Protein AF-A0A7C3KTT1-F1 (afdb_monomer_lite)

Secondary structure (DSSP, 8-state):
--HHHHHHHHHHHHHHHHHHHHHHHHHHHHHTS------TTHHHHHHHHHHHHTT-TTTTTSHHHHHHHHHHHHHHHHHHHHHHHHHHHHHHT-SSTTGGGEEETTEEHHHHHHHHHHHHHHHHHHHHHHHHHHHHTS--GGGS-GGGTTHHHHHHHHHHHHHHHHHHHHHHHHHHHHHHHHTT-TTTTT-TT----TTGGGTGGGS-S-HHHH--

Sequence (216 aa):
MGLSNIIFLILLVGATLLFVINVRKVRRNILLGRDVDRSDRKGERWKIMTLVALGQKKMFARPLPALLHLFVYVGFVLINIEVLEMFIDGTFGTHRALSFLNFSDNFRLYDWMIGSFEILAFLVTFGCIVFLLRRNVVHVKRLVMKELNGWPKMDANIILISEILIMGSLFFMNAADQSLSTFGYSAAFTLDHAGWFPISKYLVPLLPDDLGTVAF

Foldseek 3Di:
DDPQLVVLVVCVVVVVVVVVVVVVVVVVVVVVDDDDDPVPPVVVVVVVCCCVVVVVVVQVVPVVSVVVVVLVVVLVVLVVVVVVQVVVCSNVVADPPVQVCCVDPVRRPSLVSLQSNLVSLVVLLVVLVVVCCVQPPVPPVVNVDPVCPDDNSVVSNVVSVVSNVVSVVVLLVLLLLVLCVVVVCCVVRVSVPSHHHPDSVVCNVVDDNDPVRSVD

Radius of gyration: 21.82 Å; chains: 1; bounding box: 61×43×57 Å

pLDDT: mean 84.26, std 10.37, range [48.03, 97.75]

Structure (mmCIF, N/CA/C/O backbone):
data_AF-A0A7C3KTT1-F1
#
_entry.id   AF-A0A7C3KTT1-F1
#
loop_
_atom_site.group_PDB
_atom_site.id
_atom_site.type_symbol
_atom_site.label_atom_id
_atom_site.label_alt_id
_atom_site.label_comp_id
_atom_site.label_asym_id
_atom_site.label_entity_id
_atom_site.label_seq_id
_atom_site.pdbx_PDB_ins_code
_atom_site.Cartn_x
_atom_site.Cartn_y
_atom_site.Cartn_z
_atom_site.occupancy
_atom_site.B_iso_or_equiv
_atom_site.auth_seq_id
_atom_site.auth_comp_id
_atom_site.auth_asym_id
_atom_site.auth_atom_id
_atom_site.pdbx_PDB_model_num
ATOM 1 N N . MET A 1 1 ? 0.864 -16.691 -19.879 1.00 66.81 1 MET A N 1
ATOM 2 C CA . MET A 1 1 ? 0.896 -16.816 -18.406 1.00 66.81 1 MET A CA 1
ATOM 3 C C . MET A 1 1 ? 2.139 -17.593 -18.024 1.00 66.81 1 MET A C 1
ATOM 5 O O . MET A 1 1 ? 2.292 -18.713 -18.501 1.00 66.81 1 MET A O 1
ATOM 9 N N . GLY A 1 2 ? 3.039 -16.982 -17.253 1.00 85.88 2 GLY A N 1
ATOM 10 C CA . GLY A 1 2 ? 4.235 -17.652 -16.740 1.00 85.88 2 GLY A CA 1
ATOM 11 C C . GLY A 1 2 ? 3.943 -18.480 -15.486 1.00 85.88 2 GLY A C 1
ATOM 12 O O . GLY A 1 2 ? 2.842 -18.433 -14.936 1.00 85.88 2 GLY A O 1
ATOM 13 N N . LEU A 1 3 ? 4.946 -19.220 -15.009 1.00 89.69 3 LEU A N 1
ATOM 14 C CA . LEU A 1 3 ? 4.866 -19.947 -13.736 1.00 89.69 3 LEU A CA 1
ATOM 15 C C . LEU A 1 3 ? 4.591 -18.996 -12.554 1.00 89.69 3 LEU A C 1
ATOM 17 O O . LEU A 1 3 ? 3.803 -19.329 -11.671 1.00 89.69 3 LEU A O 1
ATOM 21 N N . SER A 1 4 ? 5.176 -17.794 -12.576 1.00 90.25 4 SER A N 1
ATOM 22 C CA . SER A 1 4 ? 4.965 -16.732 -11.581 1.00 90.25 4 SER A CA 1
ATOM 23 C C . SER A 1 4 ? 3.493 -16.325 -11.458 1.00 90.25 4 SER A C 1
ATOM 25 O O . SER A 1 4 ? 2.969 -16.279 -10.348 1.00 90.25 4 SER A O 1
ATOM 27 N N . ASN A 1 5 ? 2.788 -16.130 -12.577 1.00 91.50 5 ASN A N 1
ATOM 28 C CA . ASN A 1 5 ? 1.352 -15.830 -12.594 1.00 91.50 5 ASN A CA 1
ATOM 29 C C . ASN A 1 5 ? 0.506 -16.935 -11.965 1.00 91.50 5 ASN A C 1
ATOM 31 O O . ASN A 1 5 ? -0.464 -16.660 -11.265 1.00 91.50 5 ASN A O 1
ATOM 35 N N . ILE A 1 6 ? 0.849 -18.196 -12.239 1.00 93.06 6 ILE A N 1
ATOM 36 C CA . ILE A 1 6 ? 0.108 -19.341 -11.701 1.00 93.06 6 ILE A CA 1
ATOM 37 C C . ILE A 1 6 ? 0.278 -19.386 -10.182 1.00 93.06 6 ILE A C 1
ATOM 39 O O . ILE A 1 6 ? -0.706 -19.533 -9.458 1.00 93.06 6 ILE A O 1
ATOM 43 N N . ILE A 1 7 ? 1.510 -19.204 -9.697 1.00 94.31 7 ILE A N 1
ATOM 44 C CA . ILE A 1 7 ? 1.801 -19.115 -8.262 1.00 94.31 7 ILE A CA 1
ATOM 45 C C . ILE A 1 7 ? 1.031 -17.942 -7.642 1.00 94.31 7 ILE A C 1
ATOM 47 O O . ILE A 1 7 ? 0.349 -18.127 -6.634 1.00 94.31 7 ILE A O 1
ATOM 51 N N . PHE A 1 8 ? 1.077 -16.765 -8.270 1.00 93.44 8 PHE A N 1
ATOM 52 C CA . PHE A 1 8 ? 0.348 -15.582 -7.820 1.00 93.44 8 PHE A CA 1
ATOM 53 C C . PHE A 1 8 ? -1.158 -15.841 -7.720 1.00 93.44 8 PHE A C 1
ATOM 55 O O . PHE A 1 8 ? -1.758 -15.560 -6.686 1.00 93.44 8 PHE A O 1
ATOM 62 N N . LEU A 1 9 ? -1.768 -16.444 -8.743 1.00 94.81 9 LEU A N 1
ATOM 63 C CA . LEU A 1 9 ? -3.194 -16.774 -8.758 1.00 94.81 9 LEU A CA 1
ATOM 64 C C . LEU A 1 9 ? -3.578 -17.765 -7.657 1.00 94.81 9 LEU A C 1
ATOM 66 O O . LEU A 1 9 ? -4.596 -17.573 -6.993 1.00 94.81 9 LEU A O 1
ATOM 70 N N . ILE A 1 10 ? -2.768 -18.800 -7.426 1.00 96.06 10 ILE A N 1
ATOM 71 C CA . ILE A 1 10 ? -3.002 -19.763 -6.342 1.00 96.06 10 ILE A CA 1
ATOM 72 C C . ILE A 1 10 ? -2.969 -19.052 -4.985 1.00 96.06 10 ILE A C 1
ATOM 74 O O . ILE A 1 10 ? -3.865 -19.260 -4.162 1.00 96.06 10 ILE A O 1
ATOM 78 N N . LEU A 1 11 ? -1.976 -18.185 -4.761 1.00 95.81 11 LEU A N 1
ATOM 79 C CA . LEU A 1 11 ? -1.861 -17.403 -3.530 1.00 95.81 11 LEU A CA 1
ATOM 80 C C . LEU A 1 11 ? -3.025 -16.420 -3.373 1.00 95.81 11 LEU A C 1
ATOM 82 O O . LEU A 1 11 ? -3.623 -16.363 -2.299 1.00 95.81 11 LEU A O 1
ATOM 86 N N . LEU A 1 12 ? -3.397 -15.700 -4.434 1.00 94.75 12 LEU A N 1
ATOM 87 C CA . LEU A 1 12 ? -4.495 -14.734 -4.436 1.00 94.75 12 LEU A CA 1
ATOM 88 C C . LEU A 1 12 ? -5.831 -15.411 -4.118 1.00 94.75 12 LEU A C 1
ATOM 90 O O . LEU A 1 12 ? -6.573 -14.948 -3.247 1.00 94.75 12 LEU A O 1
ATOM 94 N N . VAL A 1 13 ? -6.132 -16.535 -4.773 1.00 96.31 13 VAL A N 1
ATOM 95 C CA . VAL A 1 13 ? -7.354 -17.310 -4.521 1.00 96.31 13 VAL A CA 1
ATOM 96 C C . VAL A 1 13 ? -7.334 -17.886 -3.108 1.00 96.31 13 VAL A C 1
ATOM 98 O O . VAL A 1 13 ? -8.310 -17.728 -2.374 1.00 96.31 13 VAL A O 1
ATOM 101 N N . GLY A 1 14 ? -6.225 -18.498 -2.686 1.00 97.75 14 GLY A N 1
ATOM 102 C CA . GLY A 1 14 ? -6.073 -19.059 -1.343 1.00 97.75 14 GLY A CA 1
ATOM 103 C C . GLY A 1 14 ? -6.270 -18.013 -0.241 1.00 97.75 14 GLY A C 1
ATOM 104 O O . GLY A 1 14 ? -7.074 -18.218 0.673 1.00 97.75 14 GLY A O 1
ATOM 105 N N . ALA A 1 15 ? -5.606 -16.861 -0.357 1.00 95.12 15 ALA A N 1
ATOM 106 C CA . ALA A 1 15 ? -5.733 -15.745 0.576 1.00 95.12 15 ALA A CA 1
ATOM 107 C C . ALA A 1 15 ?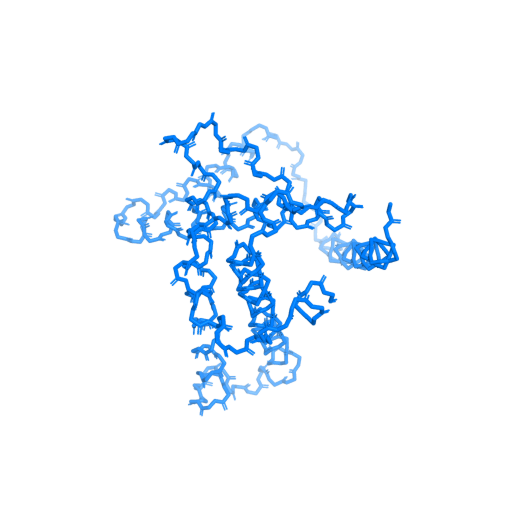 -7.159 -15.177 0.597 1.00 95.12 15 ALA A C 1
ATOM 109 O O . ALA A 1 15 ? -7.728 -14.973 1.673 1.00 95.12 15 ALA A O 1
ATOM 110 N N . THR A 1 16 ? -7.776 -14.999 -0.576 1.00 96.19 16 THR A N 1
ATOM 111 C CA . THR A 1 16 ? -9.157 -14.509 -0.694 1.00 96.19 16 THR A CA 1
ATOM 112 C C . THR A 1 16 ? -10.145 -15.469 -0.035 1.00 96.19 16 THR A C 1
ATOM 114 O O . THR A 1 16 ? -11.012 -15.039 0.726 1.00 96.19 16 THR A O 1
ATOM 117 N N . LEU A 1 17 ? -10.004 -16.779 -0.251 1.00 97.62 17 LEU A N 1
ATOM 118 C CA . LEU A 1 17 ? -10.863 -17.785 0.377 1.00 97.62 17 LEU A CA 1
ATOM 119 C C . LEU A 1 17 ? -10.726 -17.775 1.904 1.00 97.62 17 LEU A C 1
ATOM 121 O O . LEU A 1 17 ? -11.740 -17.758 2.608 1.00 97.62 17 LEU A O 1
ATOM 125 N N . LEU A 1 18 ? -9.497 -17.726 2.427 1.00 97.31 18 LEU A N 1
ATOM 126 C CA . LEU A 1 18 ? -9.248 -17.626 3.868 1.00 97.31 18 LEU A CA 1
ATOM 127 C C . LEU A 1 18 ? -9.850 -16.347 4.462 1.00 97.31 18 LEU A C 1
ATOM 129 O O . LEU A 1 18 ? -10.513 -16.401 5.503 1.00 97.31 18 LEU A O 1
ATOM 133 N N . PHE A 1 19 ? -9.680 -15.212 3.782 1.00 96.25 19 PHE A N 1
ATOM 134 C CA . PHE A 1 19 ? -10.281 -13.941 4.176 1.00 96.25 19 PHE A CA 1
ATOM 135 C C . PHE A 1 19 ? -11.810 -14.039 4.231 1.00 96.25 19 PHE A C 1
ATOM 137 O O . PHE A 1 19 ? -12.413 -13.740 5.263 1.00 96.25 19 PHE A O 1
ATOM 144 N N . VAL A 1 20 ? -12.443 -14.552 3.171 1.00 97.62 20 VAL A N 1
ATOM 145 C CA . VAL A 1 20 ? -13.901 -14.734 3.094 1.00 97.62 20 VAL A CA 1
ATOM 146 C C . VAL A 1 20 ? -14.409 -15.646 4.214 1.00 97.62 20 VAL A C 1
ATOM 148 O O . VAL A 1 20 ? -15.428 -15.341 4.839 1.00 97.62 20 VAL A O 1
ATOM 151 N N . ILE A 1 21 ? -13.710 -16.743 4.515 1.00 97.75 21 ILE A N 1
ATOM 152 C CA . ILE A 1 21 ? -14.067 -17.648 5.618 1.00 97.75 21 ILE A CA 1
ATOM 153 C C . ILE A 1 21 ? -14.025 -16.908 6.962 1.00 97.75 21 ILE A C 1
ATOM 155 O O . ILE A 1 21 ? -14.959 -17.030 7.759 1.00 97.75 21 ILE A O 1
ATOM 159 N N . ASN A 1 22 ? -12.980 -16.121 7.221 1.00 96.56 22 ASN A N 1
ATOM 160 C CA . ASN A 1 22 ? -12.848 -15.372 8.471 1.00 96.56 22 ASN A CA 1
ATOM 161 C C . ASN A 1 22 ? -13.895 -14.256 8.594 1.00 96.56 22 ASN A C 1
ATOM 163 O O . ASN A 1 22 ? -14.540 -14.143 9.638 1.00 96.56 22 ASN A O 1
ATOM 167 N N . VAL A 1 23 ? -14.170 -13.515 7.518 1.00 96.69 23 VAL A N 1
ATOM 168 C CA . VAL A 1 23 ? -15.251 -12.515 7.481 1.00 96.69 23 VAL A CA 1
ATOM 169 C C . VAL A 1 23 ? -16.610 -13.166 7.743 1.00 96.69 23 VAL A C 1
ATOM 171 O O . VAL A 1 23 ? -17.412 -12.640 8.515 1.00 96.69 23 VAL A O 1
ATOM 174 N N . ARG A 1 24 ? -16.875 -14.347 7.170 1.00 96.69 24 ARG A N 1
ATOM 175 C CA . ARG A 1 24 ? -18.113 -15.098 7.434 1.00 96.69 24 ARG A CA 1
ATOM 176 C C . ARG A 1 24 ? -18.233 -15.521 8.897 1.00 96.69 24 ARG A C 1
ATOM 178 O O . ARG A 1 24 ? -19.332 -15.437 9.442 1.00 96.69 24 ARG A O 1
ATOM 185 N N . LYS A 1 25 ? -17.136 -15.923 9.549 1.00 96.19 25 LYS A N 1
ATOM 186 C CA . LYS A 1 25 ? -17.127 -16.220 10.995 1.00 96.19 25 LYS A CA 1
ATOM 187 C C . LYS A 1 25 ? -17.466 -14.978 11.819 1.00 96.19 25 LYS A C 1
ATOM 189 O O . LYS A 1 25 ? -18.334 -15.057 12.683 1.00 96.19 25 LYS A O 1
ATOM 194 N N . VAL A 1 26 ? -16.847 -13.833 11.518 1.00 95.44 26 VAL A N 1
ATOM 195 C CA . VAL A 1 26 ? -17.141 -12.556 12.194 1.00 95.44 26 VAL A CA 1
ATOM 196 C C . VAL A 1 26 ? -18.606 -12.173 12.001 1.00 95.44 26 VAL A C 1
ATOM 198 O O . VAL A 1 26 ? -19.306 -11.917 12.977 1.00 95.44 26 VAL A O 1
ATOM 201 N N . ARG A 1 27 ? -19.108 -12.226 10.761 1.00 94.62 27 ARG A N 1
ATOM 202 C CA . ARG A 1 27 ? -20.515 -11.951 10.449 1.00 94.62 27 ARG A CA 1
ATOM 203 C C . ARG A 1 27 ? -21.453 -12.869 11.226 1.00 94.62 27 ARG A C 1
ATOM 205 O O . ARG A 1 27 ? -22.417 -12.384 11.806 1.00 94.62 27 ARG A O 1
ATOM 212 N N . ARG A 1 28 ? -21.180 -14.176 11.251 1.00 95.31 28 ARG A N 1
ATOM 213 C CA . ARG A 1 28 ? -21.977 -15.142 12.017 1.00 95.31 28 ARG A CA 1
ATOM 214 C C . ARG A 1 28 ? -22.023 -14.754 13.492 1.00 95.31 28 ARG A C 1
ATOM 216 O O . ARG A 1 28 ? -23.105 -14.712 14.054 1.00 95.31 28 ARG A O 1
ATOM 223 N N . ASN A 1 29 ? -20.880 -14.430 14.092 1.00 95.12 29 ASN A N 1
ATOM 224 C CA . ASN A 1 29 ? -20.809 -14.066 15.506 1.00 95.12 29 ASN A CA 1
ATOM 225 C C . ASN A 1 29 ? -21.565 -12.762 15.812 1.00 95.12 29 ASN A C 1
ATOM 227 O O . ASN A 1 29 ? -22.246 -12.687 16.827 1.00 95.12 29 ASN A O 1
ATOM 231 N N . ILE A 1 30 ? -21.500 -11.763 14.925 1.00 91.62 30 ILE A N 1
ATOM 232 C CA . ILE A 1 30 ? -22.284 -10.522 15.056 1.00 91.62 30 ILE A CA 1
ATOM 233 C C . ILE A 1 30 ? -23.791 -10.821 15.011 1.00 91.62 30 ILE A C 1
ATOM 235 O O . ILE A 1 30 ? -24.555 -10.243 15.779 1.00 91.62 30 ILE A O 1
ATOM 239 N N . LEU A 1 31 ? -24.214 -11.738 14.136 1.00 90.19 31 LEU A N 1
ATOM 240 C CA . LEU A 1 31 ? -25.618 -12.128 13.972 1.00 90.19 31 LEU A CA 1
ATOM 241 C C . LEU A 1 31 ? -26.156 -13.037 15.087 1.00 90.19 31 LEU A C 1
ATOM 243 O O . LEU A 1 31 ? -27.360 -13.231 15.151 1.00 90.19 31 LEU A O 1
ATOM 247 N N . LEU A 1 32 ? -25.305 -13.568 15.973 1.00 93.38 32 LEU A N 1
ATOM 248 C CA . LEU A 1 32 ? -25.757 -14.216 17.214 1.00 93.38 32 LEU A CA 1
ATOM 249 C C . LEU A 1 32 ? -26.214 -13.197 18.273 1.00 93.38 32 LEU A C 1
ATOM 251 O O . LEU A 1 32 ? -26.757 -13.584 19.306 1.00 93.38 32 LEU A O 1
ATOM 255 N N . GLY A 1 33 ? -25.947 -11.905 18.053 1.00 89.62 33 GLY A N 1
ATOM 256 C CA . GLY A 1 33 ? -26.444 -10.828 18.898 1.00 89.62 33 GLY A CA 1
ATOM 257 C C . GLY A 1 33 ? -27.960 -10.642 18.787 1.00 89.62 33 GLY A C 1
ATOM 258 O O . GLY A 1 33 ? -28.660 -11.366 18.090 1.00 89.62 33 GLY A O 1
ATOM 259 N N . ARG A 1 34 ? -28.484 -9.628 19.480 1.00 87.75 34 ARG A N 1
ATOM 260 C CA . ARG A 1 34 ? -29.916 -9.313 19.460 1.00 87.75 34 ARG A CA 1
ATOM 261 C C . ARG A 1 34 ? -30.384 -8.968 18.045 1.00 87.75 34 ARG A C 1
ATOM 263 O O . ARG A 1 34 ? -29.834 -8.052 17.426 1.00 87.75 34 ARG A O 1
ATOM 270 N N . ASP A 1 35 ? -31.450 -9.627 17.602 1.00 85.81 35 ASP A N 1
ATOM 271 C CA . ASP A 1 35 ? -32.125 -9.275 16.358 1.00 85.81 35 ASP A CA 1
ATOM 272 C C . ASP A 1 35 ? -32.662 -7.845 16.438 1.00 85.81 35 ASP A C 1
ATOM 274 O O . ASP A 1 35 ? -33.415 -7.466 17.339 1.00 85.81 35 ASP A O 1
ATOM 278 N N . VAL A 1 36 ? -32.223 -7.024 15.489 1.00 84.44 36 VAL A N 1
ATOM 279 C CA . VAL A 1 36 ? -32.689 -5.652 15.307 1.00 84.44 36 VAL A CA 1
ATOM 280 C C . VAL A 1 36 ? -32.988 -5.492 13.830 1.00 84.44 36 VAL A C 1
ATOM 282 O O . VAL A 1 36 ? -32.071 -5.552 13.004 1.00 84.44 36 VAL A O 1
ATOM 285 N N . ASP A 1 37 ? -34.259 -5.266 13.510 1.00 81.81 37 ASP A N 1
ATOM 286 C CA . ASP A 1 37 ? -34.672 -4.966 12.148 1.00 81.81 37 ASP A CA 1
ATOM 287 C C . ASP A 1 37 ? -34.096 -3.608 11.717 1.00 81.81 37 ASP A C 1
ATOM 289 O O . ASP A 1 37 ? -34.257 -2.581 12.381 1.00 81.81 37 ASP A O 1
ATOM 293 N N . ARG A 1 38 ? -33.350 -3.629 10.614 1.00 78.81 38 ARG A N 1
ATOM 294 C CA . ARG A 1 38 ? -32.738 -2.454 9.973 1.00 78.81 38 ARG A CA 1
ATOM 295 C C . ARG A 1 38 ? -33.103 -2.378 8.490 1.00 78.81 38 ARG A C 1
ATOM 297 O O . ARG A 1 38 ? -32.405 -1.719 7.720 1.00 78.81 38 ARG A O 1
ATOM 304 N N . SER A 1 39 ? -34.145 -3.097 8.077 1.00 82.12 39 SER A N 1
ATOM 305 C CA . SER A 1 39 ? -34.603 -3.149 6.689 1.00 82.12 39 SER A CA 1
ATOM 306 C C . SER A 1 39 ? -35.437 -1.924 6.283 1.00 82.12 39 SER A C 1
ATOM 308 O O . SER A 1 39 ? -35.614 -1.682 5.085 1.00 82.12 39 SER A O 1
ATOM 310 N N . ASP A 1 40 ? -35.877 -1.119 7.257 1.00 85.62 40 ASP A N 1
ATOM 311 C CA . ASP A 1 40 ? -36.645 0.110 7.064 1.00 85.62 40 ASP A CA 1
ATOM 312 C C . ASP A 1 40 ? -35.801 1.264 6.488 1.00 85.62 40 ASP A C 1
ATOM 314 O O . ASP A 1 40 ? -34.597 1.374 6.728 1.00 85.62 40 ASP A O 1
ATOM 318 N N . ARG A 1 41 ? -36.450 2.161 5.729 1.00 86.31 41 ARG A N 1
ATOM 319 C CA . ARG A 1 41 ? -35.898 3.458 5.271 1.00 86.31 41 ARG A CA 1
ATOM 320 C C . ARG A 1 41 ? -34.479 3.380 4.690 1.00 86.31 41 ARG A C 1
ATOM 322 O O . ARG A 1 41 ? -33.619 4.215 4.977 1.00 86.31 41 ARG A O 1
ATOM 329 N N . LYS A 1 42 ? -34.239 2.390 3.823 1.00 87.81 42 LYS A N 1
ATOM 330 C CA . LYS A 1 42 ? -32.926 2.127 3.203 1.00 87.81 42 LYS A CA 1
ATOM 331 C C . LYS A 1 42 ? -32.291 3.389 2.613 1.00 87.81 42 LYS A C 1
ATOM 333 O O . LYS A 1 42 ? -31.132 3.661 2.902 1.00 87.81 42 LYS A O 1
ATOM 338 N N . GLY A 1 43 ? -33.048 4.183 1.850 1.00 91.69 43 GLY A N 1
ATOM 339 C CA . GLY A 1 43 ? -32.536 5.409 1.225 1.00 91.69 43 GLY A CA 1
ATOM 340 C C . GLY A 1 43 ? -32.029 6.444 2.235 1.00 91.69 43 GLY A C 1
ATOM 341 O O . GLY A 1 43 ? -30.937 6.984 2.071 1.00 91.69 43 GLY A O 1
ATOM 342 N N . GLU A 1 44 ? -32.773 6.671 3.320 1.00 88.88 44 GLU A N 1
ATOM 343 C CA . GLU A 1 44 ? -32.372 7.601 4.381 1.00 88.88 44 GLU A CA 1
ATOM 344 C C . GLU A 1 44 ? -31.136 7.088 5.133 1.00 88.88 44 GLU A C 1
ATOM 346 O O . GLU A 1 44 ? -30.198 7.845 5.3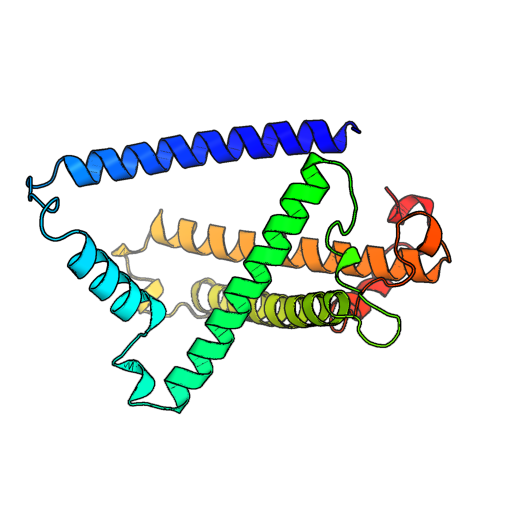75 1.00 88.88 44 GLU A O 1
ATOM 351 N N . ARG A 1 45 ? -31.079 5.782 5.423 1.00 87.31 45 ARG A N 1
ATOM 352 C CA . ARG A 1 45 ? -29.926 5.149 6.081 1.00 87.31 45 ARG A CA 1
ATOM 353 C C . ARG A 1 45 ? -28.662 5.206 5.227 1.00 87.31 45 ARG A C 1
ATOM 355 O O . ARG A 1 45 ? -27.610 5.537 5.762 1.00 87.31 45 ARG A O 1
ATOM 362 N N . TRP A 1 46 ? -28.755 4.927 3.924 1.00 90.44 46 TRP A N 1
ATOM 363 C CA . TRP A 1 46 ? -27.629 5.073 2.994 1.00 90.44 46 TRP A CA 1
ATOM 364 C C . TRP A 1 46 ? -27.167 6.525 2.923 1.00 90.44 46 TRP A C 1
ATOM 366 O O . TRP A 1 46 ? -25.982 6.784 3.091 1.00 90.44 46 TRP A O 1
ATOM 376 N N . LYS A 1 47 ? -28.094 7.483 2.796 1.00 89.31 47 LYS A N 1
ATOM 377 C CA . LYS A 1 47 ? -27.771 8.916 2.802 1.00 89.31 47 LYS A CA 1
ATOM 378 C C . LYS A 1 47 ? -27.048 9.337 4.084 1.00 89.31 47 LYS A C 1
ATOM 380 O O . LYS A 1 47 ? -26.028 10.016 4.010 1.00 89.31 47 LYS A O 1
ATOM 385 N N . ILE A 1 48 ? -27.553 8.929 5.251 1.00 88.00 48 ILE A N 1
ATOM 386 C CA . ILE A 1 48 ? -26.923 9.220 6.546 1.00 88.00 48 ILE A CA 1
ATOM 387 C C . ILE A 1 48 ? -25.552 8.547 6.635 1.00 88.00 48 ILE A C 1
ATOM 389 O O . ILE A 1 48 ? -24.589 9.206 7.014 1.00 88.00 48 ILE A O 1
ATOM 393 N N . MET A 1 49 ? -25.443 7.267 6.269 1.00 86.81 49 MET A N 1
ATOM 394 C CA . MET A 1 49 ? -24.183 6.527 6.304 1.00 86.81 49 MET A CA 1
ATOM 395 C C . MET A 1 49 ? -23.137 7.198 5.421 1.00 86.81 49 MET A C 1
ATOM 397 O O . MET A 1 49 ? -22.070 7.520 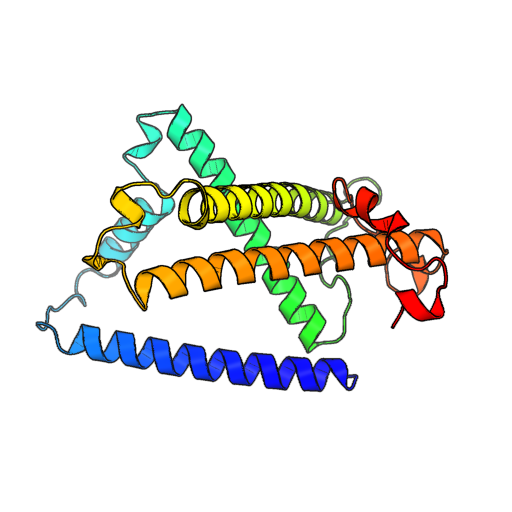5.924 1.00 86.81 49 MET A O 1
ATOM 401 N N . THR A 1 50 ? -23.450 7.507 4.161 1.00 85.19 50 THR A N 1
ATOM 402 C CA . THR A 1 50 ? -22.525 8.185 3.246 1.00 85.19 50 THR A CA 1
ATOM 403 C C . THR A 1 50 ? -22.131 9.570 3.767 1.00 85.19 50 THR A C 1
ATOM 405 O O . THR A 1 50 ? -20.954 9.920 3.746 1.00 85.19 50 THR A O 1
ATOM 408 N N . LEU A 1 51 ? -23.078 10.344 4.309 1.00 84.19 51 LEU A N 1
ATOM 409 C CA . LEU A 1 51 ? -22.800 11.667 4.877 1.00 84.19 51 LEU A CA 1
ATOM 410 C C . LEU A 1 51 ? -21.909 11.601 6.129 1.00 84.19 51 LEU A C 1
ATOM 412 O O . LEU A 1 51 ? -21.059 12.466 6.328 1.00 84.19 51 LEU A O 1
ATOM 416 N N . VAL A 1 52 ? -22.089 10.591 6.979 1.00 81.69 52 VAL A N 1
ATOM 417 C CA . VAL A 1 52 ? -21.283 10.409 8.194 1.00 81.69 52 VAL A CA 1
ATOM 418 C C . VAL A 1 52 ? -19.916 9.803 7.865 1.00 81.69 52 VAL A C 1
ATOM 420 O O . VAL A 1 52 ? -18.913 10.274 8.396 1.00 81.69 52 VAL A O 1
ATOM 423 N N . ALA A 1 53 ? -19.874 8.798 6.988 1.00 80.06 53 ALA A N 1
ATOM 424 C CA . ALA A 1 53 ? -18.668 8.063 6.617 1.00 80.06 53 ALA A CA 1
ATOM 425 C C . ALA A 1 53 ? -17.722 8.894 5.741 1.00 80.06 53 ALA A C 1
ATOM 427 O O . ALA A 1 53 ? -16.533 8.943 6.034 1.00 80.06 53 ALA A O 1
ATOM 428 N N . LEU A 1 54 ? -18.239 9.567 4.706 1.00 75.38 54 LEU A N 1
ATOM 429 C CA . LEU A 1 54 ? -17.425 10.374 3.786 1.00 75.38 54 LEU A CA 1
ATOM 430 C C . LEU A 1 54 ? -17.392 11.851 4.181 1.00 75.38 54 LEU A C 1
ATOM 432 O O . LEU A 1 54 ? -16.369 12.513 4.067 1.00 75.38 54 LEU A O 1
ATOM 436 N N . GLY A 1 55 ? -18.523 12.386 4.640 1.00 69.75 55 GLY A N 1
ATOM 437 C CA . GLY A 1 55 ? -18.683 13.822 4.855 1.00 69.75 55 GLY A CA 1
ATOM 438 C C . GLY A 1 55 ? -18.186 14.335 6.204 1.00 69.75 55 GLY A C 1
ATOM 439 O O . GLY A 1 55 ? -18.257 15.541 6.409 1.00 69.75 55 GLY A O 1
ATOM 440 N N . GLN A 1 56 ? -17.755 13.458 7.128 1.00 70.69 56 GLN A N 1
ATOM 441 C CA . GLN A 1 56 ? -17.216 13.765 8.468 1.00 70.69 56 GLN A CA 1
ATOM 442 C C . GLN A 1 56 ? -17.629 15.146 9.018 1.00 70.69 56 GLN A C 1
ATOM 444 O O . GLN A 1 56 ? -16.794 15.991 9.343 1.00 70.69 56 GLN A O 1
ATOM 449 N N . LYS A 1 57 ? -18.941 15.403 9.127 1.00 64.94 57 LYS A N 1
ATOM 450 C CA . LYS A 1 57 ? -19.506 16.759 9.314 1.00 64.94 57 LYS A CA 1
ATOM 451 C C . LYS A 1 57 ? -18.907 17.528 10.504 1.00 64.94 57 LYS A C 1
ATOM 453 O O . LYS A 1 57 ? -18.856 18.753 10.508 1.00 64.94 57 LYS A O 1
ATOM 458 N N . LYS A 1 58 ? -18.437 16.800 11.521 1.00 65.75 58 LYS A N 1
ATOM 459 C CA . LYS A 1 58 ? -17.822 17.338 12.742 1.00 65.75 58 LYS A CA 1
ATOM 460 C C . LYS A 1 58 ? -16.351 17.751 12.565 1.00 65.75 58 LYS A C 1
ATOM 462 O O . LYS A 1 58 ? -15.866 18.563 13.347 1.00 65.75 58 LYS A O 1
ATOM 467 N N . MET A 1 59 ? -15.647 17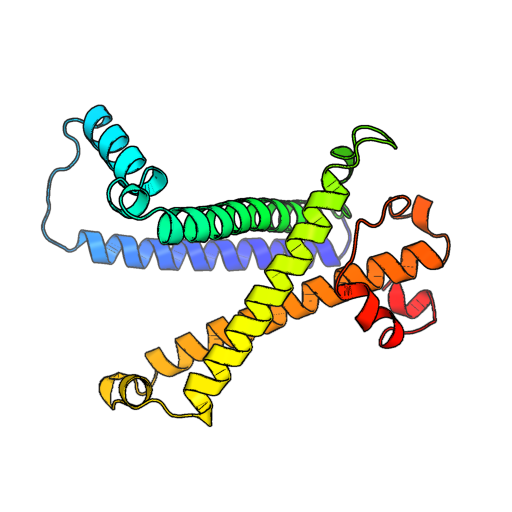.223 11.564 1.00 64.75 59 MET A N 1
ATOM 468 C CA . MET A 1 59 ? -14.243 17.550 11.293 1.00 64.75 59 MET A CA 1
ATOM 469 C C . MET A 1 59 ? -14.065 18.843 10.509 1.00 64.75 59 MET A C 1
ATOM 471 O O . MET A 1 59 ? -13.135 19.581 10.810 1.00 64.75 59 MET A O 1
ATOM 475 N N . PHE A 1 60 ? -14.992 19.189 9.613 1.00 68.31 60 PHE A N 1
ATOM 476 C CA . PHE A 1 60 ? -14.960 20.471 8.894 1.00 68.31 60 PHE A CA 1
ATOM 477 C C . PHE A 1 60 ? -15.084 21.700 9.809 1.00 68.31 60 PHE A C 1
ATOM 479 O O . PHE A 1 60 ? -14.690 22.794 9.423 1.00 68.31 60 PHE A O 1
ATOM 486 N N . ALA A 1 61 ? -15.546 21.524 11.052 1.00 78.00 61 ALA A N 1
ATOM 487 C CA . ALA A 1 61 ? -15.528 22.574 12.071 1.00 78.00 61 ALA A CA 1
ATOM 488 C C . ALA A 1 61 ? -14.106 22.948 12.542 1.00 78.00 61 ALA A C 1
ATOM 490 O O . ALA A 1 61 ? -13.933 23.940 13.246 1.00 78.00 61 ALA A O 1
ATOM 491 N N . ARG A 1 62 ? -13.085 22.148 12.201 1.00 80.69 62 ARG A N 1
ATOM 492 C CA . ARG A 1 62 ? -11.676 22.403 12.517 1.00 80.69 62 ARG A CA 1
ATOM 493 C C . ARG A 1 62 ? -10.847 22.264 11.232 1.00 80.69 62 ARG A C 1
ATOM 495 O O . ARG A 1 62 ? -10.538 21.137 10.842 1.00 80.69 62 ARG A O 1
ATOM 502 N N . PRO A 1 63 ? -10.461 23.377 10.581 1.00 79.25 63 PRO A N 1
ATOM 503 C CA . PRO A 1 63 ? -9.892 23.345 9.231 1.00 79.25 63 PRO A CA 1
ATOM 504 C C . PRO A 1 63 ? -8.580 22.556 9.142 1.00 79.25 63 PRO A C 1
ATOM 506 O O . PRO A 1 63 ? -8.368 21.840 8.169 1.00 79.25 63 PRO A O 1
ATOM 509 N N . LEU A 1 64 ? -7.729 22.607 10.174 1.00 82.31 64 LEU A N 1
ATOM 510 C CA . LEU A 1 64 ? -6.452 21.888 10.174 1.00 82.31 64 LEU A CA 1
ATOM 511 C C . LEU A 1 64 ? -6.628 20.348 10.222 1.00 82.31 64 LEU A C 1
ATOM 513 O O . LEU A 1 64 ? -6.118 19.678 9.326 1.00 82.31 64 LEU A O 1
ATOM 517 N N . PRO A 1 65 ? -7.379 19.755 11.178 1.00 79.12 65 PRO A N 1
ATOM 518 C CA . PRO A 1 65 ? -7.725 18.330 11.130 1.00 79.12 65 PRO A CA 1
ATOM 519 C C . PRO A 1 65 ? -8.434 17.893 9.844 1.00 79.12 65 PRO A C 1
ATOM 521 O O . PRO A 1 65 ? -8.167 16.797 9.357 1.00 79.12 65 PRO A O 1
ATOM 524 N N . ALA A 1 66 ? -9.323 18.730 9.297 1.00 79.44 66 ALA A N 1
ATOM 525 C CA . ALA A 1 66 ? -10.012 18.433 8.043 1.00 79.44 66 ALA A CA 1
ATOM 526 C C . ALA A 1 66 ? -9.029 18.325 6.867 1.00 79.44 66 ALA A C 1
ATOM 528 O O . ALA A 1 66 ? -9.096 17.364 6.105 1.00 79.44 66 ALA A O 1
ATOM 529 N N . LEU A 1 67 ? -8.078 19.259 6.765 1.00 79.88 67 LEU A N 1
ATOM 530 C CA . LEU A 1 67 ? -7.047 19.245 5.729 1.00 79.88 67 LEU A CA 1
ATOM 531 C C . LEU A 1 67 ? -6.122 18.026 5.857 1.00 79.88 67 LEU A C 1
ATOM 533 O O . LEU A 1 67 ? -5.864 17.343 4.869 1.00 79.88 67 LEU A O 1
ATOM 537 N N . LEU A 1 68 ? -5.667 17.709 7.074 1.00 76.12 68 LEU A N 1
ATOM 538 C CA . LEU A 1 68 ? -4.831 16.527 7.312 1.00 76.12 68 LEU A CA 1
ATOM 539 C C . LEU A 1 68 ? -5.549 15.231 6.917 1.00 76.12 68 LEU A C 1
ATOM 541 O O . LEU A 1 68 ? -4.951 14.356 6.298 1.00 76.12 68 LEU A O 1
ATOM 545 N N . HIS A 1 69 ? -6.837 15.104 7.237 1.00 78.06 69 HIS A N 1
ATOM 546 C CA . HIS A 1 69 ? -7.603 13.916 6.871 1.00 78.06 69 HIS A CA 1
ATOM 547 C C . HIS A 1 69 ? -7.903 13.835 5.381 1.00 78.06 69 HIS A C 1
ATOM 549 O O . HIS A 1 69 ? -7.910 12.734 4.844 1.00 78.06 69 HIS A O 1
ATOM 555 N N . LEU A 1 70 ? -8.093 14.971 4.704 1.00 80.94 70 LEU A N 1
ATOM 556 C CA . LEU A 1 70 ? -8.210 15.001 3.250 1.00 80.94 70 LEU A CA 1
ATOM 557 C C . LEU A 1 70 ? -6.962 14.404 2.590 1.00 80.94 70 LEU A C 1
ATOM 559 O O . LEU A 1 70 ? -7.100 13.541 1.730 1.00 80.94 70 LEU A O 1
ATOM 563 N N . PHE A 1 71 ? -5.758 14.793 3.025 1.00 77.06 71 PHE A N 1
ATOM 564 C CA . PHE A 1 71 ? -4.517 14.212 2.499 1.00 77.06 71 PHE A CA 1
ATOM 565 C C . PHE A 1 71 ? -4.419 12.707 2.755 1.00 77.06 71 PHE A C 1
ATOM 567 O O . PHE A 1 71 ? -4.080 11.955 1.846 1.00 77.06 71 PHE A O 1
ATOM 574 N N . VAL A 1 72 ? -4.768 12.255 3.964 1.00 77.38 72 VAL A N 1
ATOM 575 C CA . VAL A 1 72 ? -4.798 10.821 4.295 1.00 77.38 72 VAL A CA 1
ATOM 576 C C . VAL A 1 72 ? -5.813 10.077 3.424 1.00 77.38 72 VAL A C 1
ATOM 578 O O . VAL A 1 72 ? -5.501 9.016 2.895 1.00 77.38 72 VAL A O 1
ATOM 581 N N . TYR A 1 73 ? -7.009 10.634 3.234 1.00 81.12 73 TYR A N 1
ATOM 582 C CA . TYR A 1 73 ? -8.061 10.036 2.415 1.00 81.12 73 TYR A CA 1
ATOM 583 C C . TYR A 1 73 ? -7.646 9.926 0.947 1.00 81.12 73 TYR A C 1
ATOM 585 O O . TYR A 1 73 ? -7.764 8.853 0.360 1.00 81.12 73 TYR A O 1
ATOM 593 N N . VAL A 1 74 ? -7.113 11.010 0.372 1.00 82.75 74 VAL A N 1
ATOM 594 C CA . VAL A 1 74 ? -6.561 11.004 -0.988 1.00 82.75 74 VAL A CA 1
ATOM 595 C C . VAL A 1 74 ? -5.469 9.947 -1.093 1.00 82.75 74 VAL A C 1
ATOM 597 O O . VAL A 1 74 ? -5.529 9.127 -2.001 1.00 82.75 74 VAL A O 1
ATOM 600 N N . GLY A 1 75 ? -4.546 9.893 -0.129 1.00 81.56 75 GLY A N 1
ATOM 601 C CA . GLY A 1 75 ? -3.494 8.882 -0.094 1.00 81.56 75 GLY A CA 1
ATOM 602 C C . GLY A 1 75 ? -4.027 7.447 -0.066 1.00 81.56 75 GLY A C 1
ATOM 603 O O . GLY A 1 75 ? -3.537 6.607 -0.810 1.00 81.56 75 GLY A O 1
ATOM 604 N N . PHE A 1 76 ? -5.079 7.164 0.707 1.00 81.56 76 PHE A N 1
ATOM 605 C CA . PHE A 1 76 ? -5.717 5.845 0.709 1.00 81.56 76 PHE A CA 1
ATOM 606 C C . PHE A 1 76 ? -6.375 5.495 -0.627 1.00 81.56 76 PHE A C 1
ATOM 608 O O . PHE A 1 76 ? -6.239 4.360 -1.081 1.00 81.56 76 PHE A O 1
ATOM 615 N N . VAL A 1 77 ? -7.091 6.431 -1.258 1.00 85.62 77 VAL A N 1
ATOM 616 C CA . VAL A 1 77 ? -7.711 6.200 -2.577 1.00 85.62 77 VAL A CA 1
ATOM 617 C C . VAL A 1 77 ? -6.637 5.879 -3.612 1.00 85.62 77 VAL A C 1
ATOM 619 O O . VAL A 1 77 ? -6.747 4.895 -4.335 1.00 85.62 77 VAL A O 1
ATOM 622 N N . LEU A 1 78 ? -5.584 6.687 -3.616 1.00 84.88 78 LEU A N 1
ATOM 623 C CA . LEU A 1 78 ? -4.399 6.541 -4.443 1.00 84.88 78 LEU A CA 1
ATOM 624 C C . LEU A 1 78 ? -3.740 5.158 -4.271 1.00 84.88 78 LEU A C 1
ATOM 626 O O . LEU A 1 78 ? -3.626 4.417 -5.242 1.00 84.88 78 LEU A O 1
ATOM 630 N N . ILE A 1 79 ? -3.439 4.745 -3.037 1.00 82.75 79 ILE A N 1
ATOM 631 C CA . ILE A 1 79 ? -2.852 3.425 -2.740 1.00 82.75 79 ILE A CA 1
ATOM 632 C C . ILE A 1 79 ? -3.759 2.268 -3.189 1.00 82.75 79 ILE A C 1
ATOM 634 O O . ILE A 1 79 ? -3.266 1.244 -3.649 1.00 82.75 79 ILE A O 1
ATOM 638 N N . ASN A 1 80 ? -5.087 2.391 -3.079 1.00 88.25 80 ASN A N 1
ATOM 639 C CA . ASN A 1 80 ? -5.988 1.326 -3.542 1.00 88.25 80 ASN A CA 1
ATOM 640 C C . ASN A 1 80 ? -5.939 1.140 -5.064 1.00 88.25 80 ASN A C 1
ATOM 642 O O . ASN A 1 80 ? -6.122 0.019 -5.534 1.00 88.25 80 ASN A O 1
ATOM 646 N N . ILE A 1 81 ? -5.698 2.214 -5.823 1.00 89.69 81 ILE A N 1
ATOM 647 C CA . ILE A 1 81 ? -5.509 2.126 -7.275 1.00 89.69 81 ILE A CA 1
ATOM 648 C C . ILE A 1 81 ? -4.211 1.373 -7.589 1.00 89.69 81 ILE A C 1
ATOM 650 O O . ILE A 1 81 ? -4.244 0.470 -8.418 1.00 89.69 81 ILE A O 1
ATOM 654 N N . GLU A 1 82 ? -3.118 1.663 -6.876 1.00 87.00 82 GLU A N 1
ATOM 655 C CA . GLU A 1 82 ? -1.851 0.922 -7.012 1.00 87.00 82 GLU A CA 1
ATOM 656 C C . GLU A 1 82 ? -2.030 -0.571 -6.706 1.00 87.00 82 GLU A C 1
ATOM 658 O O . GLU A 1 82 ? -1.632 -1.435 -7.477 1.00 87.00 82 GLU A O 1
ATOM 663 N N . VAL A 1 83 ? -2.685 -0.907 -5.591 1.00 89.50 83 VAL A N 1
ATOM 664 C CA . VAL A 1 83 ? -2.928 -2.312 -5.221 1.00 89.50 83 VAL A CA 1
ATOM 665 C C . VAL A 1 83 ? -3.797 -3.018 -6.267 1.00 89.50 83 VAL A C 1
ATOM 667 O O . VAL A 1 83 ? -3.592 -4.199 -6.550 1.00 89.50 83 VAL A O 1
ATOM 670 N N . LEU A 1 84 ? -4.761 -2.309 -6.862 1.00 91.69 84 LEU A N 1
ATOM 671 C CA . LEU A 1 84 ? -5.556 -2.847 -7.962 1.00 91.69 84 LEU A CA 1
ATOM 672 C C . LEU A 1 84 ? -4.689 -3.121 -9.197 1.00 91.69 84 LEU A C 1
ATOM 674 O O . LEU A 1 84 ? -4.846 -4.180 -9.802 1.00 91.69 84 LEU A O 1
ATOM 678 N N . GLU A 1 85 ? -3.772 -2.214 -9.544 1.00 89.94 85 GLU A N 1
ATOM 679 C CA . GLU A 1 85 ? -2.785 -2.434 -10.606 1.00 89.94 85 GLU A CA 1
ATOM 680 C C . GLU A 1 85 ? -1.946 -3.684 -10.327 1.00 89.94 85 GLU A C 1
ATOM 682 O O . GLU A 1 85 ? -1.894 -4.570 -11.175 1.00 89.94 85 GLU A O 1
ATOM 687 N N . MET A 1 86 ? -1.415 -3.841 -9.109 1.00 89.00 86 MET A N 1
ATOM 688 C CA . MET A 1 86 ? -0.647 -5.032 -8.718 1.00 89.00 86 MET A CA 1
ATOM 689 C C . MET A 1 86 ? -1.444 -6.336 -8.885 1.00 89.00 86 MET A C 1
ATOM 691 O O . MET A 1 86 ? -0.893 -7.361 -9.292 1.00 89.00 86 MET A O 1
ATOM 695 N N . PHE A 1 87 ? -2.751 -6.330 -8.590 1.00 92.12 87 PHE A N 1
ATOM 696 C CA . PHE A 1 87 ? -3.602 -7.501 -8.825 1.00 92.12 87 PHE A CA 1
ATOM 697 C C . PHE A 1 87 ? -3.813 -7.797 -10.310 1.00 92.12 87 PHE A C 1
ATOM 699 O O . PHE A 1 87 ? -3.842 -8.973 -10.687 1.00 92.12 87 PHE A O 1
ATOM 706 N N . ILE A 1 88 ? -3.966 -6.766 -11.144 1.00 91.75 88 ILE A N 1
ATOM 707 C CA . ILE A 1 88 ? -4.086 -6.907 -12.600 1.00 91.75 88 ILE A CA 1
ATOM 708 C C . ILE A 1 88 ? -2.773 -7.463 -13.158 1.00 91.75 88 ILE A C 1
ATOM 710 O O . ILE A 1 88 ? -2.791 -8.510 -13.808 1.00 91.75 88 ILE A O 1
ATOM 714 N N . ASP A 1 89 ? -1.646 -6.844 -12.820 1.00 89.25 89 ASP A N 1
ATOM 715 C CA . ASP A 1 89 ? -0.311 -7.232 -13.275 1.00 89.25 89 ASP A CA 1
ATOM 716 C C . ASP A 1 89 ? 0.040 -8.665 -12.881 1.00 89.25 89 ASP A C 1
ATOM 718 O O . ASP A 1 89 ? 0.365 -9.486 -13.742 1.00 89.25 89 ASP A O 1
ATOM 722 N N . GLY A 1 90 ? -0.153 -9.035 -11.613 1.00 89.81 90 GLY A N 1
ATOM 723 C CA . GLY A 1 90 ? 0.094 -10.406 -11.162 1.00 89.81 90 GLY A CA 1
ATOM 724 C C . GLY A 1 90 ? -0.823 -11.447 -11.823 1.00 89.81 90 GLY A C 1
ATOM 725 O O . GLY A 1 90 ? -0.408 -12.581 -12.075 1.00 89.81 90 GLY A O 1
ATOM 726 N N . THR A 1 91 ? -2.063 -11.073 -12.154 1.00 91.50 91 THR A N 1
ATOM 727 C CA . THR A 1 91 ? -3.032 -11.978 -12.795 1.00 91.50 91 THR A CA 1
ATOM 728 C C . THR A 1 91 ? -2.725 -12.176 -14.276 1.00 91.50 91 THR A C 1
ATOM 730 O O . THR A 1 91 ? -2.633 -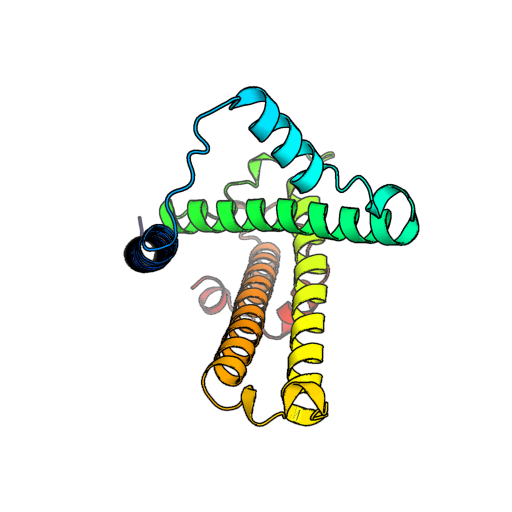13.312 -14.751 1.00 91.50 91 THR A O 1
ATOM 733 N N . PHE A 1 92 ? -2.551 -11.083 -15.018 1.00 90.50 92 PHE A N 1
ATOM 734 C CA . PHE A 1 92 ? -2.413 -11.110 -16.474 1.00 90.50 92 PHE A CA 1
ATOM 735 C C . PHE A 1 92 ? -0.960 -11.227 -16.943 1.00 90.50 92 PHE A C 1
ATOM 737 O O . PHE A 1 92 ? -0.724 -11.609 -18.089 1.00 90.50 92 PHE A O 1
ATOM 744 N N . GLY A 1 93 ? 0.013 -10.996 -16.058 1.00 85.88 93 GLY A N 1
ATOM 745 C CA . GLY A 1 93 ? 1.439 -10.987 -16.399 1.00 85.88 93 GLY A CA 1
ATOM 746 C C . GLY A 1 93 ? 1.819 -9.743 -17.176 1.00 85.88 93 GLY A C 1
ATOM 747 O O . GLY A 1 93 ? 2.763 -9.776 -17.958 1.00 85.88 93 GLY A O 1
ATOM 748 N N . THR A 1 94 ? 1.024 -8.691 -17.008 1.00 86.31 94 THR A N 1
ATOM 749 C CA . THR A 1 94 ? 1.355 -7.350 -17.453 1.00 86.31 94 THR A CA 1
ATOM 750 C C . THR A 1 94 ? 2.301 -6.715 -16.445 1.00 86.31 94 THR A C 1
ATOM 752 O O . THR A 1 94 ? 2.468 -7.204 -15.327 1.00 86.31 94 THR A O 1
ATOM 755 N N . HIS A 1 95 ? 2.941 -5.638 -16.867 1.00 83.62 95 HIS A N 1
ATOM 756 C CA . HIS A 1 95 ? 3.780 -4.818 -16.019 1.00 83.62 95 HIS A CA 1
ATOM 757 C C . HIS A 1 95 ? 3.313 -3.379 -16.201 1.00 83.62 95 HIS A C 1
ATOM 759 O O . HIS A 1 95 ? 3.305 -2.899 -17.335 1.00 83.62 95 HIS A O 1
ATOM 765 N N . ARG A 1 96 ? 2.894 -2.714 -15.120 1.00 85.56 96 ARG A N 1
ATOM 766 C CA . ARG A 1 96 ? 2.401 -1.330 -15.144 1.00 85.56 96 ARG A CA 1
ATOM 767 C C . ARG A 1 96 ? 1.169 -1.181 -16.041 1.00 85.56 96 ARG A C 1
ATOM 769 O O . ARG A 1 96 ? 1.142 -0.355 -16.959 1.00 85.56 96 ARG A O 1
ATOM 776 N N . ALA A 1 97 ? 0.144 -2.012 -15.819 1.00 85.38 97 ALA A N 1
ATOM 777 C CA . ALA A 1 97 ? -1.073 -2.024 -16.635 1.00 85.38 97 ALA A CA 1
ATOM 778 C C . ALA A 1 97 ? -1.798 -0.672 -16.729 1.00 85.38 97 ALA A C 1
ATOM 780 O O . ALA A 1 97 ? -2.535 -0.472 -17.689 1.00 85.38 97 ALA A O 1
ATOM 781 N N . LEU A 1 98 ? -1.624 0.250 -15.778 1.00 86.25 98 LEU A N 1
ATOM 782 C CA . LEU A 1 98 ? -2.217 1.590 -15.787 1.00 86.25 98 LEU A CA 1
ATOM 783 C C . LEU A 1 98 ? -1.331 2.648 -16.465 1.00 86.25 98 LEU A C 1
ATOM 785 O O . LEU A 1 98 ? -1.725 3.814 -16.532 1.00 86.25 98 LEU A O 1
ATOM 789 N N . SER A 1 99 ? -0.185 2.262 -17.033 1.00 83.62 99 SER A N 1
ATOM 790 C CA . SER A 1 99 ? 0.708 3.160 -17.785 1.00 83.62 99 SER A CA 1
ATOM 791 C C . SER A 1 99 ? 0.018 3.880 -18.953 1.00 83.62 99 SER A C 1
ATOM 793 O O . SER A 1 99 ? 0.421 4.987 -19.315 1.00 83.62 99 SER A O 1
ATOM 795 N N . PHE A 1 100 ? -1.086 3.338 -19.488 1.00 82.12 100 PHE A N 1
ATOM 796 C CA . PHE A 1 100 ? -1.920 4.010 -20.499 1.00 82.12 100 PHE A CA 1
ATOM 797 C C . PHE A 1 100 ? -2.546 5.332 -20.017 1.00 82.12 100 PHE A C 1
ATOM 799 O O . PHE A 1 100 ? -3.034 6.110 -20.836 1.00 82.12 100 PHE A O 1
ATOM 806 N N . LEU A 1 101 ? -2.560 5.605 -18.705 1.00 83.94 101 LEU A N 1
ATOM 807 C CA . LEU A 1 101 ? -3.001 6.887 -18.142 1.00 83.94 101 LEU A CA 1
ATOM 808 C C . LEU A 1 101 ? -2.014 8.032 -18.431 1.00 83.94 101 LEU A C 1
ATOM 810 O O . LEU A 1 101 ? -2.305 9.192 -18.134 1.00 83.94 101 LEU A O 1
ATOM 814 N N . ASN A 1 102 ? -0.862 7.746 -19.036 1.00 82.62 102 ASN A N 1
ATOM 815 C CA . ASN A 1 102 ? -0.026 8.758 -19.668 1.00 82.62 102 ASN A CA 1
ATOM 816 C C . ASN A 1 102 ? -0.637 9.157 -21.021 1.00 82.62 102 ASN A C 1
ATOM 818 O O . ASN A 1 102 ? -0.315 8.598 -22.064 1.00 82.62 102 ASN A O 1
ATOM 822 N N . PHE A 1 103 ? -1.552 10.132 -20.993 1.00 76.94 103 PHE A N 1
ATOM 823 C CA . PHE A 1 103 ? -2.337 10.540 -22.166 1.00 76.94 103 PHE A CA 1
ATOM 824 C C . PHE A 1 103 ? -1.509 11.235 -23.263 1.00 76.94 103 PHE A C 1
ATOM 826 O O . PHE A 1 103 ? -1.928 11.265 -24.418 1.00 76.94 103 PHE A O 1
ATOM 833 N N . SER A 1 104 ? -0.377 11.854 -22.911 1.00 72.81 104 SER A N 1
ATOM 834 C CA . SER A 1 104 ? 0.535 12.541 -23.837 1.00 72.81 104 SER A CA 1
ATOM 835 C C . SER A 1 104 ? 1.894 12.778 -23.165 1.00 72.81 104 SER A C 1
ATOM 837 O O . SER A 1 104 ? 1.956 12.840 -21.937 1.00 72.81 104 SER A O 1
ATOM 839 N N . ASP A 1 105 ? 2.955 13.017 -23.946 1.00 72.31 105 ASP A N 1
ATOM 840 C CA . ASP A 1 105 ? 4.298 13.379 -23.452 1.00 72.31 105 ASP A CA 1
ATOM 841 C C . ASP A 1 105 ? 4.276 14.543 -22.446 1.00 72.31 105 ASP A C 1
ATOM 843 O O . ASP A 1 105 ? 5.068 14.582 -21.504 1.00 72.31 105 ASP A O 1
ATOM 847 N N . ASN A 1 106 ? 3.327 15.472 -22.612 1.00 72.81 106 ASN A N 1
ATOM 848 C CA . ASN A 1 106 ? 3.157 16.641 -21.744 1.00 72.81 106 ASN A CA 1
ATOM 849 C C . ASN A 1 106 ? 2.223 16.400 -20.543 1.00 72.81 106 ASN A C 1
ATOM 851 O O . ASN A 1 106 ? 2.217 17.197 -19.607 1.00 72.81 106 ASN A O 1
ATOM 855 N N . PHE A 1 107 ? 1.409 15.339 -20.560 1.00 80.00 107 PHE A N 1
ATOM 856 C CA . PHE A 1 107 ? 0.437 15.038 -19.505 1.00 80.00 107 PHE A CA 1
ATOM 857 C C . PHE A 1 107 ? 0.550 13.575 -19.066 1.00 80.00 107 PHE A C 1
ATOM 859 O O . PHE A 1 107 ? -0.188 12.693 -19.513 1.00 80.00 107 PHE A O 1
ATOM 866 N N . ARG A 1 108 ? 1.509 13.346 -18.164 1.00 82.88 108 ARG A N 1
ATOM 867 C CA . ARG A 1 108 ? 1.900 12.032 -17.641 1.00 82.88 108 ARG A CA 1
ATOM 868 C C . ARG A 1 108 ? 1.272 11.773 -16.270 1.00 82.88 108 ARG A C 1
ATOM 870 O O . ARG A 1 108 ? 1.943 11.861 -15.244 1.00 82.88 108 ARG A O 1
ATOM 877 N N . LEU A 1 109 ? -0.044 11.552 -16.235 1.00 84.44 109 LEU A N 1
ATOM 878 C CA . LEU A 1 109 ? -0.786 11.388 -14.978 1.00 84.44 109 LEU A CA 1
ATOM 879 C C . LEU A 1 109 ? -0.290 10.181 -14.166 1.00 84.44 109 LEU A C 1
ATOM 881 O O . LEU A 1 109 ? -0.192 10.281 -12.943 1.00 84.44 109 LEU A O 1
ATOM 885 N N . TYR A 1 110 ? 0.045 9.077 -14.837 1.00 85.50 110 TYR A N 1
ATOM 886 C CA . TYR A 1 110 ? 0.518 7.855 -14.190 1.00 85.50 110 TYR A CA 1
ATOM 887 C C . TYR A 1 110 ? 1.796 8.104 -13.381 1.00 85.50 110 TYR A C 1
ATOM 889 O O . TYR A 1 110 ? 1.875 7.764 -12.205 1.00 85.50 110 TYR A O 1
ATOM 897 N N . ASP A 1 111 ? 2.760 8.810 -13.964 1.00 84.75 111 ASP A N 1
ATOM 898 C CA . ASP A 1 111 ? 4.048 9.078 -13.323 1.00 84.75 111 ASP A CA 1
ATOM 899 C C . ASP A 1 111 ? 3.910 9.925 -12.057 1.00 84.75 111 ASP A C 1
ATOM 901 O O . ASP A 1 111 ? 4.598 9.693 -11.061 1.00 84.75 111 ASP A O 1
ATOM 905 N N . TRP A 1 112 ? 2.994 10.896 -12.080 1.00 84.69 112 TRP A N 1
ATOM 906 C CA . TRP A 1 112 ? 2.654 11.694 -10.905 1.00 84.69 112 TRP A CA 1
ATOM 907 C C . TRP A 1 112 ? 1.972 10.858 -9.824 1.00 84.69 112 TRP A C 1
ATOM 909 O O . TRP A 1 112 ? 2.234 11.070 -8.635 1.00 84.69 112 TRP A O 1
ATOM 919 N N . MET A 1 113 ? 1.110 9.916 -10.218 1.00 85.38 113 MET A N 1
ATOM 920 C CA . MET A 1 113 ? 0.480 8.977 -9.292 1.00 85.38 113 MET A CA 1
ATOM 921 C C . MET A 1 113 ? 1.538 8.103 -8.618 1.00 85.38 113 MET A C 1
ATOM 923 O O . MET A 1 113 ? 1.605 8.106 -7.391 1.00 85.38 113 MET A O 1
ATOM 927 N N . ILE A 1 114 ? 2.430 7.478 -9.392 1.00 86.81 114 ILE A N 1
ATOM 928 C CA . ILE A 1 114 ? 3.523 6.642 -8.877 1.00 86.81 114 ILE A CA 1
ATOM 929 C C . ILE A 1 114 ? 4.436 7.416 -7.927 1.00 86.81 114 ILE A C 1
ATOM 931 O O . ILE A 1 114 ? 4.676 6.970 -6.804 1.00 86.81 114 ILE A O 1
ATOM 935 N N . GLY A 1 115 ? 4.890 8.613 -8.300 1.00 88.25 115 GLY A N 1
ATOM 936 C CA . GLY A 1 115 ? 5.749 9.391 -7.405 1.00 88.25 115 GLY A CA 1
ATOM 937 C C . GLY A 1 115 ? 5.034 9.863 -6.137 1.00 88.25 115 GLY A C 1
ATOM 938 O O . GLY A 1 115 ? 5.635 9.911 -5.062 1.00 88.25 115 GLY A O 1
ATOM 939 N N . SER A 1 116 ? 3.728 10.133 -6.218 1.00 87.81 116 SER A N 1
ATOM 940 C CA . SER A 1 116 ? 2.911 10.391 -5.027 1.00 87.81 116 SER A CA 1
ATOM 941 C C . SER A 1 116 ? 2.790 9.144 -4.145 1.00 87.81 116 SER A C 1
ATOM 943 O O . SER A 1 116 ? 2.851 9.261 -2.918 1.00 87.81 116 SER A O 1
ATOM 945 N N . PHE A 1 117 ? 2.659 7.954 -4.740 1.00 87.56 117 PHE A N 1
ATOM 946 C CA . PHE A 1 117 ? 2.620 6.687 -4.007 1.00 87.56 117 PHE A CA 1
ATOM 947 C C . PHE A 1 117 ? 3.942 6.404 -3.309 1.00 87.56 117 PHE A C 1
ATOM 949 O O . PHE A 1 117 ? 3.911 6.001 -2.153 1.00 87.56 117 PHE A O 1
ATOM 956 N N . GLU A 1 118 ? 5.087 6.686 -3.932 1.00 89.75 118 GLU A N 1
ATOM 957 C CA . GLU A 1 118 ? 6.390 6.515 -3.278 1.00 89.75 118 GLU A CA 1
ATOM 958 C C . GLU A 1 118 ? 6.533 7.380 -2.028 1.00 89.75 118 GLU A C 1
ATOM 960 O O . GLU A 1 118 ? 6.999 6.912 -0.988 1.00 89.75 118 GLU A O 1
ATOM 965 N N . ILE A 1 119 ? 6.115 8.645 -2.110 1.00 90.25 119 ILE A N 1
ATOM 966 C CA . ILE A 1 119 ? 6.169 9.561 -0.967 1.00 90.25 119 ILE A CA 1
ATOM 967 C C . ILE A 1 119 ? 5.258 9.052 0.153 1.00 90.25 119 ILE A C 1
ATOM 969 O O . ILE A 1 119 ? 5.660 9.020 1.318 1.00 90.25 119 ILE A O 1
ATOM 973 N N . LEU A 1 120 ? 4.035 8.637 -0.186 1.00 88.81 120 LEU A N 1
ATOM 974 C CA . LEU A 1 120 ? 3.091 8.089 0.785 1.00 88.81 120 LEU A CA 1
ATOM 975 C C . LEU A 1 120 ? 3.607 6.788 1.404 1.00 88.81 120 LEU A C 1
ATOM 977 O O . LEU A 1 120 ? 3.590 6.663 2.627 1.00 88.81 120 LEU A O 1
ATOM 981 N N . ALA A 1 121 ? 4.121 5.864 0.592 1.00 89.31 121 ALA A N 1
ATOM 982 C CA . ALA A 1 121 ? 4.741 4.625 1.042 1.00 89.31 121 ALA A CA 1
ATOM 983 C C . ALA A 1 121 ? 5.888 4.919 2.012 1.00 89.31 121 ALA A C 1
ATOM 985 O O . ALA A 1 121 ? 5.963 4.311 3.076 1.00 89.31 121 ALA A O 1
ATOM 986 N N . PHE A 1 122 ? 6.728 5.918 1.718 1.00 91.88 122 PHE A N 1
ATOM 987 C CA . PHE A 1 122 ? 7.847 6.287 2.585 1.00 91.88 122 PHE A CA 1
ATOM 988 C C . PHE A 1 122 ? 7.364 6.810 3.939 1.00 91.88 122 PHE A C 1
ATOM 990 O O . PHE A 1 122 ? 7.860 6.389 4.987 1.00 91.88 122 PHE A O 1
ATOM 997 N N . LEU A 1 123 ? 6.360 7.690 3.936 1.00 90.31 123 LEU A N 1
ATOM 998 C CA . LEU A 1 123 ? 5.747 8.204 5.161 1.00 90.31 123 LEU A CA 1
ATOM 999 C C . LEU A 1 123 ? 5.094 7.090 5.991 1.00 90.31 123 LEU A C 1
ATOM 1001 O O . LEU A 1 123 ? 5.210 7.097 7.219 1.00 90.31 123 LEU A O 1
ATOM 1005 N N . VAL A 1 124 ? 4.444 6.126 5.335 1.00 88.56 124 VAL A N 1
ATOM 1006 C CA . VAL A 1 124 ? 3.856 4.943 5.975 1.00 88.56 124 VAL A CA 1
ATOM 1007 C C . VAL A 1 124 ? 4.947 4.076 6.600 1.00 88.56 124 VAL A C 1
ATOM 1009 O O . VAL A 1 124 ? 4.885 3.800 7.797 1.00 88.56 124 VAL A O 1
ATOM 1012 N N . THR A 1 125 ? 5.997 3.723 5.852 1.00 91.25 125 THR A N 1
ATOM 1013 C CA . THR A 1 125 ? 7.139 2.953 6.369 1.00 91.25 125 THR A CA 1
ATOM 1014 C C . THR A 1 125 ? 7.783 3.649 7.565 1.00 91.25 125 THR A C 1
ATOM 1016 O O . THR A 1 125 ? 8.003 3.019 8.602 1.00 91.25 125 THR A O 1
ATOM 1019 N N . PHE A 1 126 ? 8.024 4.959 7.468 1.00 92.88 126 PHE A N 1
ATOM 1020 C CA . PHE A 1 126 ? 8.553 5.758 8.570 1.00 92.88 126 PHE A CA 1
ATOM 1021 C C . PHE A 1 126 ? 7.629 5.711 9.798 1.00 92.88 126 PHE A C 1
ATOM 1023 O O . PHE A 1 126 ? 8.087 5.454 10.914 1.00 92.88 126 PHE A O 1
ATOM 1030 N N . GLY A 1 127 ? 6.320 5.891 9.601 1.00 87.94 127 GLY A N 1
ATOM 1031 C CA . GLY A 1 127 ? 5.315 5.778 10.657 1.00 87.94 127 GLY A CA 1
ATOM 1032 C C . GLY A 1 127 ? 5.321 4.408 11.341 1.00 87.94 127 GLY A C 1
ATOM 1033 O O . GLY A 1 127 ? 5.313 4.332 12.574 1.00 87.94 127 GLY A O 1
ATOM 1034 N N . CYS A 1 128 ? 5.413 3.327 10.566 1.00 91.50 128 CYS A N 1
ATOM 1035 C CA . CYS A 1 128 ? 5.458 1.963 11.087 1.00 91.50 128 CYS A CA 1
ATOM 1036 C C . CYS A 1 128 ? 6.731 1.690 11.893 1.00 91.50 128 CYS A C 1
ATOM 1038 O O . CYS A 1 128 ? 6.644 1.113 12.980 1.00 91.50 128 CYS A O 1
ATOM 1040 N N . ILE A 1 129 ? 7.891 2.182 11.442 1.00 93.81 129 ILE A N 1
ATOM 1041 C CA . ILE A 1 129 ? 9.148 2.114 12.204 1.00 93.81 129 ILE A CA 1
ATOM 1042 C C . ILE A 1 129 ? 9.001 2.857 13.536 1.00 93.81 129 ILE A C 1
ATOM 1044 O O . ILE A 1 129 ? 9.294 2.295 14.595 1.00 93.81 129 ILE A O 1
ATOM 1048 N N . VAL A 1 130 ? 8.482 4.089 13.522 1.00 91.88 130 VAL A N 1
ATOM 1049 C CA . VAL A 1 130 ? 8.249 4.872 14.747 1.00 91.88 130 VAL A CA 1
ATOM 1050 C C . VAL A 1 130 ? 7.299 4.139 15.698 1.00 91.88 130 VAL A C 1
ATOM 1052 O O . VAL A 1 130 ? 7.546 4.094 16.906 1.00 91.88 130 VAL A O 1
ATOM 1055 N N . PHE A 1 131 ? 6.228 3.521 15.195 1.00 87.88 131 PHE A N 1
ATOM 1056 C CA . PHE A 1 131 ? 5.300 2.749 16.022 1.00 87.88 131 PHE A CA 1
ATOM 1057 C C . PHE A 1 131 ? 5.909 1.462 16.581 1.00 87.88 131 PHE A C 1
ATOM 1059 O O . PHE A 1 131 ? 5.658 1.153 17.753 1.00 87.88 131 PHE A O 1
ATOM 1066 N N . LEU A 1 132 ? 6.742 0.757 15.814 1.00 91.50 132 LEU A N 1
ATOM 1067 C CA . LEU A 1 132 ? 7.493 -0.400 16.298 1.00 91.50 132 LEU A CA 1
ATOM 1068 C C . LEU A 1 132 ? 8.478 -0.004 17.397 1.00 91.50 132 LEU A C 1
ATOM 1070 O O . LEU A 1 132 ? 8.482 -0.638 18.453 1.00 91.50 132 LEU A O 1
ATOM 1074 N N . LEU A 1 133 ? 9.247 1.071 17.204 1.00 91.69 133 LEU A N 1
ATOM 1075 C CA . LEU A 1 133 ? 10.171 1.598 18.212 1.00 91.69 133 LEU A CA 1
ATOM 1076 C C . LEU A 1 133 ? 9.420 2.034 19.473 1.00 91.69 133 LEU A C 1
ATOM 1078 O O . LEU A 1 133 ? 9.769 1.652 20.590 1.00 91.69 133 LEU A O 1
ATOM 1082 N N . ARG A 1 134 ? 8.320 2.775 19.317 1.00 88.50 134 ARG A N 1
ATOM 1083 C CA . ARG A 1 134 ? 7.490 3.225 20.441 1.00 88.50 134 ARG A CA 1
ATOM 1084 C C . ARG A 1 134 ? 6.918 2.058 21.251 1.00 88.50 134 ARG A C 1
ATOM 1086 O O . ARG A 1 134 ? 6.745 2.178 22.465 1.00 88.50 134 ARG A O 1
ATOM 1093 N N . ARG A 1 135 ? 6.580 0.953 20.586 1.00 88.12 135 ARG A N 1
ATOM 1094 C CA . ARG A 1 135 ? 5.972 -0.228 21.208 1.00 88.12 135 ARG A CA 1
ATOM 1095 C C . ARG A 1 135 ? 7.005 -1.160 21.840 1.00 88.12 135 ARG A C 1
ATOM 1097 O O . ARG A 1 135 ? 6.765 -1.624 22.950 1.00 88.12 135 ARG A O 1
ATOM 1104 N N . ASN A 1 136 ? 8.114 -1.427 21.152 1.00 88.75 136 ASN A N 1
ATOM 1105 C CA . ASN A 1 136 ? 9.074 -2.471 21.526 1.00 88.75 136 ASN A CA 1
ATOM 1106 C C . ASN A 1 136 ? 10.360 -1.931 22.172 1.00 88.75 136 ASN A C 1
ATOM 1108 O O . ASN A 1 136 ? 11.041 -2.689 22.851 1.00 88.75 136 ASN A O 1
ATOM 1112 N N . VAL A 1 137 ? 10.688 -0.644 21.996 1.00 90.56 137 VAL A N 1
ATOM 1113 C CA . VAL A 1 137 ? 11.899 -0.021 22.568 1.00 90.56 137 VAL A CA 1
ATOM 1114 C C . VAL A 1 137 ? 11.542 0.964 23.679 1.00 90.56 137 VAL A C 1
ATOM 1116 O O . VAL A 1 137 ? 12.009 0.822 24.805 1.00 90.56 137 VAL A O 1
ATOM 1119 N N . VAL A 1 138 ? 10.661 1.932 23.408 1.00 89.00 138 VAL A N 1
ATOM 1120 C CA . VAL A 1 138 ? 10.307 2.994 24.378 1.00 89.00 138 VAL A CA 1
ATOM 1121 C C . VAL A 1 138 ? 9.379 2.490 25.494 1.00 89.00 138 VAL A C 1
ATOM 1123 O O . VAL A 1 138 ? 9.270 3.125 26.539 1.00 89.00 138 VAL A O 1
ATOM 1126 N N . HIS A 1 139 ? 8.710 1.347 25.301 1.00 81.69 139 HIS A N 1
ATOM 1127 C CA . HIS A 1 139 ? 7.870 0.700 26.320 1.00 81.69 139 HIS A CA 1
ATOM 1128 C C . HIS A 1 139 ? 6.826 1.637 26.962 1.00 81.69 139 HIS A C 1
ATOM 1130 O O . HIS A 1 139 ? 6.669 1.696 28.182 1.00 81.69 139 HIS A O 1
ATOM 1136 N N . VAL A 1 140 ? 6.070 2.382 26.145 1.00 83.12 140 VAL A N 1
ATOM 1137 C CA . VAL A 1 140 ? 5.041 3.304 26.658 1.00 83.12 140 VAL A CA 1
ATOM 1138 C C . VAL A 1 140 ? 4.038 2.559 27.545 1.00 83.12 140 VAL A C 1
ATOM 1140 O O . VAL A 1 140 ? 3.393 1.630 27.069 1.00 83.12 140 VAL A O 1
ATOM 1143 N N . LYS A 1 141 ? 3.828 3.022 28.790 1.00 79.94 141 LYS A N 1
ATOM 1144 C CA . LYS A 1 141 ? 2.998 2.359 29.825 1.00 79.94 141 LYS A CA 1
ATOM 1145 C C . LYS A 1 141 ? 1.690 1.750 29.305 1.00 79.94 141 LYS A C 1
ATOM 1147 O O . LYS A 1 141 ? 1.425 0.581 29.558 1.00 79.94 141 LYS A O 1
ATOM 1152 N N . ARG A 1 142 ? 0.905 2.503 28.520 1.00 83.94 142 ARG A N 1
ATOM 1153 C CA . ARG A 1 142 ? -0.380 2.031 27.963 1.00 83.94 142 ARG A CA 1
ATOM 1154 C C . ARG A 1 142 ? -0.264 0.804 27.048 1.00 83.94 142 ARG A C 1
ATOM 1156 O O . ARG A 1 142 ? -1.250 0.123 26.837 1.00 83.94 142 ARG A O 1
ATOM 1163 N N . LEU A 1 143 ? 0.906 0.574 26.448 1.00 77.88 143 LEU A N 1
ATOM 1164 C CA . LEU A 1 143 ? 1.183 -0.520 25.511 1.00 77.88 143 LEU A CA 1
ATOM 1165 C C . LEU A 1 143 ? 1.844 -1.737 26.177 1.00 77.88 143 LEU A C 1
ATOM 1167 O O . LEU A 1 143 ? 1.999 -2.763 25.523 1.00 77.88 143 LEU A O 1
ATOM 1171 N N . VAL A 1 144 ? 2.237 -1.626 27.450 1.00 79.75 144 VAL A N 1
ATOM 1172 C CA . VAL A 1 144 ? 2.913 -2.687 28.225 1.00 79.75 144 VAL A CA 1
ATOM 1173 C C . VAL A 1 144 ? 2.022 -3.166 29.382 1.00 79.75 144 VAL A C 1
ATOM 1175 O O . VAL A 1 144 ? 2.471 -3.800 30.333 1.00 79.75 144 VAL A O 1
ATOM 1178 N N . MET A 1 145 ? 0.727 -2.853 29.329 1.00 85.38 145 MET A N 1
ATOM 1179 C CA . MET A 1 145 ? -0.227 -3.316 30.332 1.00 85.38 145 MET A CA 1
ATOM 1180 C C . MET A 1 145 ? -0.456 -4.824 30.202 1.00 85.38 145 MET A C 1
ATOM 1182 O O . MET A 1 145 ? -0.448 -5.368 29.098 1.00 85.38 145 MET A O 1
ATOM 1186 N N . LYS A 1 146 ? -0.695 -5.500 31.334 1.00 84.25 146 LYS A N 1
ATOM 1187 C CA . LYS A 1 146 ? -0.880 -6.962 31.375 1.00 84.25 146 LYS A CA 1
ATOM 1188 C C . LYS A 1 146 ? -2.017 -7.450 30.467 1.00 84.25 146 LYS A C 1
ATOM 1190 O O . LYS A 1 146 ? -1.919 -8.543 29.930 1.00 84.25 146 LYS A O 1
ATOM 1195 N N . GLU A 1 147 ? -3.044 -6.627 30.263 1.00 82.69 147 GLU A N 1
ATOM 1196 C CA . GLU A 1 147 ? -4.188 -6.895 29.377 1.00 82.69 147 GLU A CA 1
ATOM 1197 C C . GLU A 1 147 ? -3.831 -6.976 27.883 1.00 82.69 147 GLU A C 1
ATOM 1199 O O . GLU A 1 147 ? -4.552 -7.603 27.114 1.00 82.69 147 GLU A O 1
ATOM 1204 N N . LEU A 1 148 ? -2.712 -6.376 27.463 1.00 82.38 148 LEU A N 1
ATOM 1205 C CA . LEU A 1 148 ? -2.243 -6.415 26.075 1.00 82.38 148 LEU A CA 1
ATOM 1206 C C . LEU A 1 148 ? -1.233 -7.541 25.824 1.00 82.38 148 LEU A C 1
ATOM 1208 O O . LEU A 1 148 ? -0.781 -7.710 24.690 1.00 82.38 148 LEU A O 1
ATOM 1212 N N . ASN A 1 149 ? -0.860 -8.310 26.852 1.00 81.06 149 ASN A N 1
ATOM 1213 C CA . ASN A 1 149 ? 0.077 -9.415 26.692 1.00 81.06 149 ASN A CA 1
ATOM 1214 C C . ASN A 1 149 ? -0.543 -10.557 25.872 1.00 81.06 149 ASN A C 1
ATOM 1216 O O . ASN A 1 149 ? -1.713 -10.897 26.022 1.00 81.06 149 ASN A O 1
ATOM 1220 N N . GLY A 1 150 ? 0.273 -11.171 25.013 1.00 87.88 150 GLY A N 1
ATOM 1221 C CA . GLY A 1 150 ? -0.147 -12.256 24.127 1.00 87.88 150 GLY A CA 1
ATOM 1222 C C . GLY A 1 150 ? -0.569 -11.755 22.745 1.00 87.88 150 GLY A C 1
ATOM 1223 O O . GLY A 1 150 ? 0.175 -11.019 22.092 1.00 87.88 150 GLY A O 1
ATOM 1224 N N . TRP A 1 151 ? -1.752 -12.180 22.295 1.00 86.69 151 TRP A N 1
ATOM 1225 C CA . TRP A 1 151 ? -2.223 -11.981 20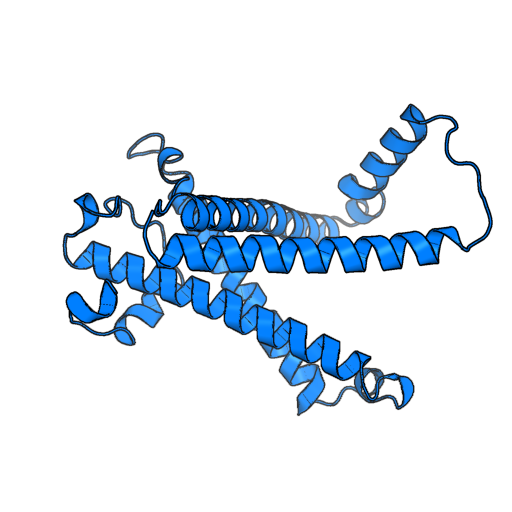.920 1.00 86.69 151 TRP A CA 1
ATOM 1226 C C . TRP A 1 151 ? -2.301 -10.507 20.484 1.00 86.69 151 TRP A C 1
ATOM 1228 O O . TRP A 1 151 ? -1.749 -10.204 19.431 1.00 86.69 151 TRP A O 1
ATOM 1238 N N . PRO A 1 152 ? -2.851 -9.557 21.273 1.00 87.19 152 PRO A N 1
ATOM 1239 C CA . PRO A 1 152 ? -2.972 -8.160 20.834 1.00 87.19 152 PRO A CA 1
ATOM 1240 C C . PRO A 1 152 ? -1.624 -7.475 20.576 1.00 87.19 152 PRO A C 1
ATOM 1242 O O . PRO A 1 152 ? -1.497 -6.628 19.690 1.00 87.19 152 PRO A O 1
ATOM 1245 N N . LYS A 1 153 ? -0.594 -7.825 21.356 1.00 87.56 153 LYS A N 1
ATOM 1246 C CA . LYS A 1 153 ? 0.766 -7.315 21.145 1.00 87.56 153 LYS A CA 1
ATOM 1247 C C . LYS A 1 153 ? 1.387 -7.907 19.883 1.00 87.56 153 LYS A C 1
ATOM 1249 O O . LYS A 1 153 ? 2.016 -7.170 19.127 1.00 87.56 153 LYS A O 1
ATOM 1254 N N . MET A 1 154 ? 1.219 -9.213 19.680 1.00 91.19 154 MET A N 1
ATOM 1255 C CA . MET A 1 154 ? 1.760 -9.921 18.523 1.00 91.19 154 MET A CA 1
ATOM 1256 C C . MET A 1 154 ? 1.088 -9.469 17.224 1.00 91.19 154 MET A C 1
ATOM 1258 O O . MET A 1 154 ? 1.795 -9.127 16.288 1.00 91.19 154 MET A O 1
ATOM 1262 N N . ASP A 1 155 ? -0.241 -9.379 17.199 1.00 91.19 155 ASP A N 1
ATOM 1263 C CA . ASP A 1 155 ? -1.034 -8.911 16.057 1.00 91.19 155 ASP A CA 1
ATOM 1264 C C . ASP A 1 155 ? -0.578 -7.520 15.587 1.00 91.19 155 ASP A C 1
ATOM 1266 O O . ASP A 1 155 ? -0.232 -7.319 14.423 1.00 91.19 155 ASP A O 1
ATOM 1270 N N . ALA A 1 156 ? -0.419 -6.587 16.531 1.00 89.50 156 ALA A N 1
ATOM 1271 C CA . ALA A 1 156 ? 0.070 -5.248 16.228 1.00 89.50 156 ALA A CA 1
ATOM 1272 C C . ALA A 1 156 ? 1.518 -5.216 15.702 1.00 89.50 156 ALA A C 1
ATOM 1274 O O . ALA A 1 156 ? 1.858 -4.331 14.924 1.00 89.50 156 ALA A O 1
ATOM 1275 N N . ASN A 1 157 ? 2.389 -6.134 16.129 1.00 93.56 157 ASN A N 1
ATOM 1276 C CA . ASN A 1 157 ? 3.744 -6.228 15.579 1.00 93.56 157 ASN A CA 1
ATOM 1277 C C . ASN A 1 157 ? 3.734 -6.880 14.190 1.00 93.56 157 ASN A C 1
ATOM 1279 O O . ASN A 1 157 ? 4.437 -6.403 13.305 1.00 93.56 157 ASN A O 1
ATOM 1283 N N . ILE A 1 158 ? 2.924 -7.925 13.992 1.00 95.12 158 ILE A N 1
ATOM 1284 C CA . ILE A 1 158 ? 2.783 -8.619 12.708 1.00 95.12 158 ILE A CA 1
ATOM 1285 C C . ILE A 1 158 ? 2.341 -7.635 11.633 1.00 95.12 158 ILE A C 1
ATOM 1287 O O . ILE A 1 158 ? 2.979 -7.585 10.585 1.00 95.12 158 ILE A O 1
ATOM 1291 N N . ILE A 1 159 ? 1.305 -6.828 11.886 1.00 94.25 159 ILE A N 1
ATOM 1292 C CA . ILE A 1 159 ? 0.808 -5.895 10.869 1.00 94.25 159 ILE A CA 1
ATOM 1293 C C . ILE A 1 159 ? 1.850 -4.827 10.515 1.00 94.25 159 ILE A C 1
ATOM 1295 O O . ILE A 1 159 ? 2.097 -4.602 9.337 1.00 94.25 159 ILE A O 1
ATOM 1299 N N . LEU A 1 160 ? 2.540 -4.250 11.508 1.00 92.56 160 LEU A N 1
ATOM 1300 C CA . LEU A 1 160 ? 3.557 -3.219 11.268 1.00 92.56 160 LEU A CA 1
ATOM 1301 C C . LEU A 1 160 ? 4.780 -3.769 10.524 1.00 92.56 160 LEU A C 1
ATOM 1303 O O . LEU A 1 160 ? 5.311 -3.102 9.641 1.00 92.56 160 LEU A O 1
ATOM 1307 N N . ILE A 1 161 ? 5.235 -4.977 10.870 1.00 95.75 161 ILE A N 1
ATOM 1308 C CA . ILE A 1 161 ? 6.355 -5.630 10.177 1.00 95.75 161 ILE A CA 1
ATOM 1309 C C . ILE A 1 161 ? 5.942 -6.006 8.754 1.00 95.75 161 ILE A C 1
ATOM 1311 O O . ILE A 1 161 ? 6.694 -5.747 7.820 1.00 95.75 161 ILE A O 1
ATOM 1315 N N . SER A 1 162 ? 4.745 -6.571 8.579 1.00 94.25 162 SER A N 1
ATOM 1316 C CA . SER A 1 162 ? 4.229 -6.940 7.256 1.00 94.25 162 SER A CA 1
ATOM 1317 C C . SER A 1 162 ? 4.111 -5.716 6.351 1.00 94.25 162 SER A C 1
ATOM 1319 O O . SER A 1 162 ? 4.510 -5.775 5.197 1.00 94.25 162 SER A O 1
ATOM 1321 N N . GLU A 1 163 ? 3.634 -4.588 6.878 1.00 91.88 163 GLU A N 1
ATOM 1322 C CA . GLU A 1 163 ? 3.532 -3.333 6.132 1.00 91.88 163 GLU A CA 1
ATOM 1323 C C . GLU A 1 163 ? 4.908 -2.791 5.723 1.00 91.88 163 GLU A C 1
ATOM 1325 O O . GLU A 1 163 ? 5.087 -2.398 4.575 1.00 91.88 163 GLU A O 1
ATOM 1330 N N . ILE A 1 164 ? 5.912 -2.846 6.605 1.00 93.88 164 ILE A N 1
ATOM 1331 C CA . ILE A 1 164 ? 7.292 -2.473 6.249 1.00 93.88 164 ILE A CA 1
ATOM 1332 C C . ILE A 1 164 ? 7.843 -3.379 5.145 1.00 93.88 164 ILE A C 1
ATOM 1334 O O . ILE A 1 164 ? 8.481 -2.876 4.224 1.00 93.88 164 ILE A O 1
ATOM 1338 N N . LEU A 1 165 ? 7.593 -4.690 5.212 1.00 95.25 165 LEU A N 1
ATOM 1339 C CA . LEU A 1 165 ? 8.033 -5.629 4.178 1.00 95.25 165 LEU A CA 1
ATOM 1340 C C . LEU A 1 165 ? 7.353 -5.345 2.835 1.00 95.25 165 LEU A C 1
ATOM 1342 O O . LEU A 1 165 ? 8.043 -5.274 1.826 1.00 95.25 165 LEU A O 1
ATOM 1346 N N . ILE A 1 166 ? 6.035 -5.120 2.826 1.00 91.06 166 ILE A N 1
ATOM 1347 C CA . ILE A 1 166 ? 5.271 -4.814 1.606 1.00 91.06 166 ILE A CA 1
ATOM 1348 C C . ILE A 1 166 ? 5.756 -3.504 0.972 1.00 91.06 166 ILE A C 1
ATOM 1350 O O . ILE A 1 166 ? 6.021 -3.471 -0.227 1.00 91.06 166 ILE A O 1
ATOM 1354 N N . MET A 1 167 ? 5.925 -2.440 1.765 1.00 91.50 167 MET A N 1
ATOM 1355 C CA . MET A 1 167 ? 6.449 -1.166 1.252 1.00 91.50 167 MET A CA 1
ATOM 1356 C C . MET A 1 167 ? 7.900 -1.306 0.780 1.00 91.50 167 MET A C 1
ATOM 1358 O O . MET A 1 167 ? 8.266 -0.755 -0.251 1.00 91.50 167 MET A O 1
ATOM 1362 N N . GLY A 1 168 ? 8.716 -2.090 1.493 1.00 92.44 168 GLY A N 1
ATOM 1363 C CA . GLY A 1 168 ? 10.074 -2.432 1.077 1.00 92.44 168 GLY A CA 1
ATOM 1364 C C . GLY A 1 168 ? 10.103 -3.102 -0.294 1.00 92.44 168 GLY A C 1
ATOM 1365 O O . GLY A 1 168 ? 10.836 -2.656 -1.171 1.00 92.44 168 GLY A O 1
ATOM 1366 N N . SER A 1 169 ? 9.268 -4.122 -0.507 1.00 91.00 169 SER A N 1
ATOM 1367 C CA . SER A 1 169 ? 9.124 -4.786 -1.807 1.00 91.00 169 SER A CA 1
ATOM 1368 C C . SER A 1 169 ? 8.706 -3.817 -2.914 1.00 91.00 169 SER A C 1
ATOM 1370 O O . SER A 1 169 ? 9.259 -3.895 -4.006 1.00 91.00 169 SER A O 1
ATOM 1372 N N . LEU A 1 170 ? 7.800 -2.874 -2.630 1.00 89.75 170 LEU A N 1
ATOM 1373 C CA . LEU A 1 170 ? 7.398 -1.830 -3.580 1.00 89.75 170 LEU A CA 1
ATOM 1374 C C . LEU A 1 170 ? 8.586 -0.933 -3.960 1.00 89.75 170 LEU A C 1
ATOM 1376 O O . LEU A 1 170 ? 8.820 -0.701 -5.144 1.00 89.75 170 LEU A O 1
ATOM 1380 N N . PHE A 1 171 ? 9.384 -0.481 -2.988 1.00 91.81 171 PHE A N 1
ATOM 1381 C CA . PHE A 1 171 ? 10.564 0.336 -3.290 1.00 91.81 171 PHE A CA 1
ATOM 1382 C C . PHE A 1 171 ? 11.619 -0.420 -4.102 1.00 91.81 171 PHE A C 1
ATOM 1384 O O . PHE A 1 171 ? 12.221 0.151 -5.008 1.00 91.81 171 PHE A O 1
ATOM 1391 N N . PHE A 1 172 ? 11.844 -1.703 -3.808 1.00 90.69 172 PHE A N 1
ATOM 1392 C CA . PHE A 1 172 ? 12.772 -2.522 -4.591 1.00 90.69 172 PHE A CA 1
ATOM 1393 C C . PHE A 1 172 ? 12.273 -2.761 -6.018 1.00 90.69 172 PHE A C 1
ATOM 1395 O O . PHE A 1 172 ? 13.072 -2.672 -6.945 1.00 90.69 172 PHE A O 1
ATOM 1402 N N . MET A 1 173 ? 10.971 -2.992 -6.204 1.00 87.88 173 MET A N 1
ATOM 1403 C CA . MET A 1 173 ? 10.352 -3.099 -7.529 1.00 87.88 173 MET A CA 1
ATOM 1404 C C . MET A 1 173 ? 10.564 -1.813 -8.340 1.00 87.88 173 MET A C 1
ATOM 1406 O O . MET A 1 173 ? 11.084 -1.859 -9.447 1.00 87.88 173 MET A O 1
ATOM 1410 N N . ASN A 1 174 ? 10.270 -0.651 -7.754 1.00 89.31 174 ASN A N 1
ATOM 1411 C CA . ASN A 1 174 ? 10.461 0.644 -8.412 1.00 89.31 174 ASN A CA 1
ATOM 1412 C C . ASN A 1 174 ? 11.942 0.954 -8.707 1.00 89.31 174 ASN A C 1
ATOM 1414 O O . ASN A 1 174 ? 12.274 1.529 -9.743 1.00 89.31 174 ASN A O 1
ATOM 1418 N N . ALA A 1 175 ? 12.855 0.571 -7.810 1.00 89.19 175 ALA A N 1
ATOM 1419 C CA . ALA A 1 175 ? 14.292 0.710 -8.043 1.00 89.19 175 ALA A CA 1
ATOM 1420 C C . ALA A 1 175 ? 14.769 -0.189 -9.198 1.00 89.19 175 ALA A C 1
ATOM 1422 O O . ALA A 1 175 ? 15.588 0.245 -10.012 1.00 89.19 175 ALA A O 1
ATOM 1423 N N . ALA A 1 176 ? 14.242 -1.414 -9.297 1.00 87.06 176 ALA A N 1
ATOM 1424 C CA . ALA A 1 176 ? 14.526 -2.322 -10.403 1.00 87.06 176 ALA A CA 1
ATOM 1425 C C . ALA A 1 176 ? 13.989 -1.765 -11.730 1.00 87.06 176 ALA A C 1
ATOM 1427 O O . ALA A 1 176 ? 14.745 -1.703 -12.700 1.00 87.06 176 ALA A O 1
ATOM 1428 N N . ASP A 1 177 ? 12.756 -1.245 -11.748 1.00 84.00 177 ASP A N 1
ATOM 1429 C CA . ASP A 1 177 ? 12.167 -0.561 -12.910 1.00 84.00 177 ASP A CA 1
ATOM 1430 C C . ASP A 1 177 ? 13.064 0.581 -13.401 1.00 84.00 177 ASP A C 1
ATOM 1432 O O . ASP A 1 177 ? 13.355 0.707 -14.595 1.00 84.00 177 ASP A O 1
ATOM 1436 N N . GLN A 1 178 ? 13.565 1.402 -12.476 1.00 83.38 178 GLN A N 1
ATOM 1437 C CA . GLN A 1 178 ? 14.467 2.503 -12.800 1.00 83.38 178 GLN A CA 1
ATOM 1438 C C . GLN A 1 178 ? 15.816 2.021 -13.362 1.00 83.38 178 GLN A C 1
ATOM 1440 O O . GLN A 1 178 ? 16.349 2.623 -14.301 1.00 83.38 178 GLN A O 1
ATOM 1445 N N . SER A 1 179 ? 16.366 0.941 -12.807 1.00 82.94 179 SER A N 1
ATOM 1446 C CA . SER A 1 179 ? 17.619 0.342 -13.274 1.00 82.94 179 SER A CA 1
ATOM 1447 C C . SER A 1 179 ? 17.466 -0.208 -14.700 1.00 82.94 179 SER A C 1
ATOM 1449 O O . SER A 1 179 ? 18.205 0.184 -15.605 1.00 82.94 179 SER A O 1
ATOM 1451 N N . LEU A 1 180 ? 16.417 -0.998 -14.952 1.00 78.50 180 LEU A N 1
ATOM 1452 C CA . LEU A 1 180 ? 16.098 -1.568 -16.270 1.00 78.50 180 LEU A CA 1
ATOM 1453 C C . LEU A 1 180 ? 15.854 -0.498 -17.343 1.00 78.50 180 LEU A C 1
ATOM 1455 O O . LEU A 1 180 ? 16.275 -0.656 -18.492 1.00 78.50 180 LEU A O 1
ATOM 1459 N N . SER A 1 181 ? 15.231 0.617 -16.961 1.00 75.31 181 SER A N 1
ATOM 1460 C CA . SER A 1 181 ? 15.027 1.770 -17.846 1.00 75.31 181 SER A CA 1
ATOM 1461 C C . SER A 1 181 ? 16.351 2.406 -18.274 1.00 75.31 181 SER A C 1
ATOM 1463 O O . SER A 1 181 ? 16.522 2.780 -19.432 1.00 75.31 181 SER A O 1
ATOM 1465 N N . THR A 1 182 ? 17.312 2.488 -17.350 1.00 72.31 182 THR A N 1
ATOM 1466 C CA . THR A 1 182 ? 18.638 3.076 -17.599 1.00 72.31 182 THR A CA 1
ATOM 1467 C C . THR A 1 182 ? 19.469 2.226 -18.564 1.00 72.31 182 THR A C 1
ATOM 1469 O O . THR A 1 182 ? 20.224 2.766 -19.370 1.00 72.31 182 THR A O 1
ATOM 1472 N N . PHE A 1 183 ? 19.286 0.903 -18.548 1.00 71.19 183 PHE A N 1
ATOM 1473 C CA . PHE A 1 183 ? 19.962 -0.023 -19.460 1.00 71.19 183 PHE A CA 1
ATOM 1474 C C . PHE A 1 183 ? 19.358 -0.087 -20.879 1.00 71.19 183 PHE A C 1
ATOM 1476 O O . PHE A 1 183 ? 19.794 -0.901 -21.692 1.00 71.19 183 PHE A O 1
ATOM 1483 N N . GLY A 1 184 ? 18.371 0.756 -21.207 1.00 62.25 184 GLY A N 1
ATOM 1484 C CA . GLY A 1 184 ? 17.822 0.869 -22.564 1.00 62.25 184 GLY A CA 1
ATOM 1485 C C . GLY A 1 184 ? 16.812 -0.217 -22.957 1.00 62.25 184 GLY A C 1
ATOM 1486 O O . GLY A 1 184 ? 16.460 -0.321 -24.129 1.00 62.25 184 GLY A O 1
ATOM 1487 N N . TYR A 1 185 ? 16.300 -1.000 -21.999 1.00 58.53 185 TYR A N 1
ATOM 1488 C CA . TYR A 1 185 ? 15.209 -1.971 -22.214 1.00 58.53 185 TYR A CA 1
ATOM 1489 C C . TYR A 1 185 ? 13.810 -1.353 -22.084 1.00 58.53 185 TYR A C 1
ATOM 1491 O O . TYR A 1 185 ? 12.801 -2.049 -21.936 1.00 58.53 185 TYR A O 1
ATOM 1499 N N . SER A 1 186 ? 13.742 -0.032 -22.192 1.00 57.19 186 SER A N 1
ATOM 1500 C CA . SER A 1 186 ? 12.537 0.765 -22.052 1.00 57.19 186 SER A CA 1
ATOM 1501 C C . SER A 1 186 ? 11.404 0.338 -22.998 1.00 57.19 186 SER A C 1
ATOM 1503 O O . SER A 1 186 ? 10.247 0.247 -22.586 1.00 57.19 186 SER A O 1
ATOM 1505 N N . ALA A 1 187 ? 11.744 -0.076 -24.219 1.00 49.84 187 ALA A N 1
ATOM 1506 C CA . ALA A 1 187 ? 10.791 -0.595 -25.199 1.00 49.84 187 ALA A CA 1
ATOM 1507 C C . ALA A 1 187 ? 10.314 -2.040 -24.925 1.00 49.84 187 ALA A C 1
ATOM 1509 O O . ALA A 1 187 ? 9.211 -2.403 -25.326 1.00 49.84 187 ALA A O 1
ATOM 1510 N N . ALA A 1 188 ? 11.114 -2.876 -24.249 1.00 48.03 188 ALA A N 1
ATOM 1511 C CA . ALA A 1 188 ? 10.795 -4.294 -24.022 1.00 48.03 188 ALA A CA 1
ATOM 1512 C C . ALA A 1 188 ? 9.832 -4.519 -22.844 1.00 48.03 188 ALA A C 1
ATOM 1514 O O . ALA A 1 188 ? 9.078 -5.490 -22.844 1.00 48.03 188 ALA A O 1
ATOM 1515 N N . PHE A 1 189 ? 9.841 -3.611 -21.864 1.00 51.88 189 PHE A N 1
ATOM 1516 C CA . PHE A 1 189 ? 9.028 -3.690 -20.644 1.00 51.88 189 PHE A CA 1
ATOM 1517 C C . PHE A 1 189 ? 8.054 -2.514 -20.488 1.00 51.88 189 PHE A C 1
ATOM 1519 O O . PHE A 1 189 ? 7.546 -2.274 -19.394 1.00 51.88 189 PHE A O 1
ATOM 1526 N N . THR A 1 190 ? 7.793 -1.752 -21.560 1.00 55.12 190 THR A N 1
ATOM 1527 C CA . THR A 1 190 ? 6.984 -0.514 -21.507 1.00 55.12 190 THR A CA 1
ATOM 1528 C C . THR A 1 190 ? 7.494 0.497 -20.462 1.00 55.12 190 THR A C 1
ATOM 1530 O O . THR A 1 190 ? 6.731 1.254 -19.872 1.00 55.12 190 THR A O 1
ATOM 1533 N N . LEU A 1 191 ? 8.812 0.511 -20.240 1.00 58.03 191 LEU A N 1
ATOM 1534 C CA . LEU A 1 191 ? 9.527 1.345 -19.273 1.00 58.03 191 LEU A CA 1
ATOM 1535 C C . LEU A 1 191 ? 10.095 2.646 -19.882 1.00 58.03 191 LEU A C 1
ATOM 1537 O O . LEU A 1 191 ? 10.831 3.357 -19.202 1.00 58.03 191 LEU A O 1
ATOM 1541 N N . ASP A 1 192 ? 9.749 3.018 -21.127 1.00 52.56 192 ASP A N 1
ATOM 1542 C CA . ASP A 1 192 ? 10.102 4.340 -21.724 1.00 52.56 192 ASP A CA 1
ATOM 1543 C C . ASP A 1 192 ? 9.711 5.514 -20.819 1.00 52.56 192 ASP A C 1
ATOM 1545 O O . ASP A 1 192 ? 10.268 6.615 -20.893 1.00 52.56 192 ASP A O 1
ATOM 1549 N N . HIS A 1 193 ? 8.793 5.256 -19.892 1.00 54.31 193 HIS A N 1
ATOM 1550 C CA . HIS A 1 193 ? 8.264 6.195 -18.932 1.00 54.31 193 HIS A CA 1
ATOM 1551 C C . HIS A 1 193 ? 8.164 5.536 -17.559 1.00 54.31 193 HIS A C 1
ATOM 1553 O O . HIS A 1 193 ? 7.071 5.425 -17.024 1.00 54.31 193 HIS A O 1
ATOM 1559 N N . ALA A 1 194 ? 9.293 5.090 -16.999 1.00 57.09 194 ALA A N 1
ATOM 1560 C CA . ALA A 1 194 ? 9.378 4.341 -15.738 1.00 57.09 194 ALA A CA 1
ATOM 1561 C C . ALA A 1 194 ? 8.599 4.936 -14.545 1.00 57.09 194 ALA A C 1
ATOM 1563 O O . ALA A 1 194 ? 8.428 4.269 -13.543 1.00 57.09 194 ALA A O 1
ATOM 1564 N N . GLY A 1 195 ? 8.075 6.155 -14.631 1.00 62.84 195 GLY A N 1
ATOM 1565 C CA . GLY A 1 195 ? 7.434 6.846 -13.529 1.00 62.84 195 GLY A CA 1
ATOM 1566 C C . GLY A 1 195 ? 8.417 7.776 -12.836 1.00 62.84 195 GLY A C 1
ATOM 1567 O O . GLY A 1 195 ? 9.633 7.747 -13.050 1.00 62.84 195 GLY A O 1
ATOM 1568 N N . TRP A 1 196 ? 7.882 8.675 -12.019 1.00 78.56 196 TRP A N 1
ATOM 1569 C CA . TRP A 1 196 ? 8.703 9.546 -11.194 1.00 78.56 196 TRP A CA 1
ATOM 1570 C C . TRP A 1 196 ? 9.018 8.825 -9.881 1.00 78.56 196 TRP A C 1
ATOM 1572 O O . TRP A 1 196 ? 8.121 8.628 -9.069 1.00 78.56 196 TRP A O 1
ATOM 1582 N N . PHE A 1 197 ? 10.285 8.454 -9.666 1.00 87.00 197 PHE A N 1
ATOM 1583 C CA . PHE A 1 197 ? 10.737 7.727 -8.471 1.00 87.00 197 PHE A CA 1
ATOM 1584 C C . PHE A 1 197 ? 11.555 8.611 -7.512 1.00 87.00 197 PHE A C 1
ATOM 1586 O O . PHE A 1 197 ? 12.793 8.597 -7.532 1.00 87.00 197 PHE A O 1
ATOM 1593 N N . PRO A 1 198 ? 10.913 9.459 -6.689 1.00 87.75 198 PRO A N 1
ATOM 1594 C CA . PRO A 1 198 ? 11.619 10.341 -5.766 1.00 87.75 198 PRO A CA 1
ATOM 1595 C C . PRO A 1 198 ? 12.378 9.605 -4.654 1.00 87.75 198 PRO A C 1
ATOM 1597 O O . PRO A 1 198 ? 13.361 10.161 -4.158 1.00 87.75 198 PRO A O 1
ATOM 1600 N N . ILE A 1 199 ? 11.947 8.402 -4.261 1.00 90.44 199 ILE A N 1
ATOM 1601 C CA . ILE A 1 199 ? 12.501 7.658 -3.122 1.00 90.44 199 ILE A CA 1
ATOM 1602 C C . ILE A 1 199 ? 13.333 6.466 -3.597 1.00 90.44 199 ILE A C 1
ATOM 1604 O O . ILE A 1 199 ? 14.491 6.335 -3.194 1.00 90.44 199 ILE A O 1
ATOM 1608 N N . SER A 1 200 ? 12.799 5.625 -4.483 1.00 90.81 200 SER A N 1
ATOM 1609 C CA . SER A 1 200 ? 13.456 4.353 -4.835 1.00 90.81 200 SER A CA 1
ATOM 1610 C C . SER A 1 200 ? 14.768 4.522 -5.596 1.00 90.81 200 SER A C 1
ATOM 1612 O O . SER A 1 200 ? 15.641 3.660 -5.511 1.00 90.81 200 SER A O 1
ATOM 1614 N N . LYS A 1 201 ? 14.994 5.683 -6.224 1.00 88.00 201 LYS A N 1
ATOM 1615 C CA . LYS A 1 201 ? 16.277 6.035 -6.857 1.00 88.00 201 LYS A CA 1
ATOM 1616 C C . LYS A 1 201 ? 17.488 5.910 -5.932 1.00 88.00 201 LYS A C 1
ATOM 1618 O O . LYS A 1 201 ? 18.597 5.679 -6.400 1.00 88.00 201 LYS A O 1
ATOM 1623 N N . TYR A 1 202 ? 17.293 6.073 -4.623 1.00 90.75 202 TYR A N 1
ATOM 1624 C CA . TYR A 1 202 ? 18.367 5.941 -3.638 1.00 90.75 202 TYR A CA 1
ATOM 1625 C C . TYR A 1 202 ? 18.715 4.480 -3.327 1.00 90.75 202 TYR A C 1
ATOM 1627 O O . TYR A 1 202 ? 19.762 4.224 -2.740 1.00 90.75 202 TYR A O 1
ATOM 1635 N N . LEU A 1 203 ? 17.859 3.533 -3.719 1.00 90.75 203 LEU A N 1
ATOM 1636 C CA . LEU A 1 203 ? 18.082 2.097 -3.562 1.00 90.75 203 LEU A CA 1
ATOM 1637 C C . LEU A 1 203 ? 18.721 1.459 -4.798 1.00 90.75 203 LEU A C 1
ATOM 1639 O O . LEU A 1 203 ? 19.249 0.361 -4.682 1.00 90.75 203 LEU A O 1
ATOM 1643 N N . VAL A 1 204 ? 18.728 2.141 -5.950 1.00 86.31 204 VAL A N 1
ATOM 1644 C CA . VAL A 1 204 ? 19.349 1.642 -7.192 1.00 86.31 204 VAL A CA 1
ATOM 1645 C C . VAL A 1 204 ? 20.796 1.167 -6.982 1.00 86.31 204 VAL A C 1
ATOM 1647 O O . VAL A 1 204 ? 21.097 0.069 -7.432 1.00 86.31 204 VAL A O 1
ATOM 1650 N N . PRO A 1 205 ? 21.676 1.874 -6.237 1.00 88.25 205 PRO A N 1
ATOM 1651 C CA . PRO A 1 205 ? 23.049 1.406 -6.008 1.00 88.25 205 PRO A CA 1
ATOM 1652 C C . PRO A 1 205 ? 23.170 0.123 -5.169 1.00 88.25 205 PRO A C 1
ATOM 1654 O O . PRO A 1 205 ? 24.270 -0.397 -5.011 1.00 88.25 205 PRO A O 1
ATOM 1657 N N . LEU A 1 206 ? 22.078 -0.343 -4.553 1.00 87.31 206 LEU A N 1
ATOM 1658 C CA . LEU A 1 206 ? 22.040 -1.607 -3.812 1.00 87.31 206 LEU A CA 1
ATOM 1659 C C . LEU A 1 206 ? 21.674 -2.793 -4.712 1.00 87.31 206 LEU A C 1
ATOM 1661 O O . LEU A 1 206 ? 21.785 -3.937 -4.269 1.00 87.31 206 LEU A O 1
ATOM 1665 N N . LEU A 1 207 ? 21.196 -2.529 -5.930 1.00 85.88 207 LEU A N 1
ATOM 1666 C CA . LEU A 1 207 ? 20.854 -3.554 -6.906 1.00 85.88 207 LEU A CA 1
ATOM 1667 C C . LEU A 1 207 ? 22.095 -3.965 -7.714 1.00 85.88 207 LEU A C 1
ATOM 1669 O O . LEU A 1 207 ? 23.023 -3.168 -7.852 1.00 85.88 207 LEU A O 1
ATOM 1673 N N . PRO A 1 208 ? 22.128 -5.198 -8.247 1.00 82.69 208 PRO A N 1
ATOM 1674 C CA . PRO A 1 208 ? 23.188 -5.630 -9.148 1.00 82.69 208 PRO A CA 1
ATOM 1675 C C . PRO A 1 208 ? 23.280 -4.742 -10.393 1.00 82.69 208 PRO A C 1
ATOM 1677 O O . PRO A 1 208 ? 22.267 -4.302 -10.933 1.00 82.69 208 PRO A O 1
ATOM 1680 N N . ASP A 1 209 ? 24.500 -4.537 -10.884 1.00 74.69 209 ASP A N 1
ATOM 1681 C CA . ASP A 1 209 ? 24.751 -3.795 -12.127 1.00 74.69 209 ASP A CA 1
ATOM 1682 C C . ASP A 1 209 ? 24.534 -4.662 -13.383 1.00 74.69 209 ASP A C 1
ATOM 1684 O O . ASP A 1 209 ? 24.640 -4.176 -14.511 1.00 74.69 209 ASP A O 1
ATOM 1688 N N . ASP A 1 210 ? 24.266 -5.961 -13.213 1.00 73.94 210 ASP A N 1
ATOM 1689 C CA . ASP A 1 210 ? 24.087 -6.898 -14.311 1.00 73.94 210 ASP A CA 1
ATOM 1690 C C . ASP A 1 210 ? 22.607 -7.145 -14.641 1.00 73.94 210 ASP A C 1
ATOM 1692 O O . ASP A 1 210 ? 21.770 -7.488 -13.805 1.00 73.94 210 ASP A O 1
ATOM 1696 N N . LEU A 1 211 ? 22.298 -7.007 -15.927 1.00 65.50 211 LEU A N 1
ATOM 1697 C CA . LEU A 1 211 ? 20.954 -7.149 -16.485 1.00 65.50 211 LEU A CA 1
ATOM 1698 C C . LEU A 1 211 ? 20.309 -8.513 -16.214 1.00 65.50 211 LEU A C 1
ATOM 1700 O O . LEU A 1 211 ? 19.096 -8.593 -16.037 1.00 65.50 211 LEU A O 1
ATOM 1704 N N . GLY A 1 212 ? 21.111 -9.580 -16.203 1.00 65.69 212 GLY A N 1
ATOM 1705 C CA . GLY A 1 212 ? 20.624 -10.938 -15.978 1.00 65.69 212 GLY A CA 1
ATOM 1706 C C . GLY A 1 212 ? 20.139 -11.162 -14.548 1.00 65.69 212 GLY A C 1
ATOM 1707 O O . GLY A 1 212 ? 19.271 -11.993 -14.338 1.00 65.69 212 GLY A O 1
ATOM 1708 N N . THR A 1 213 ? 20.650 -10.419 -13.573 1.00 71.12 213 THR A N 1
ATOM 1709 C CA . THR A 1 213 ? 20.227 -10.566 -12.175 1.00 71.12 213 THR A CA 1
ATOM 1710 C C . THR A 1 213 ? 19.131 -9.571 -11.796 1.00 71.12 213 THR A C 1
ATOM 1712 O O . THR A 1 213 ? 18.366 -9.841 -10.882 1.00 71.12 213 THR A O 1
ATOM 1715 N N . VAL A 1 214 ? 19.011 -8.435 -12.493 1.00 66.69 214 VAL A N 1
ATOM 1716 C CA . VAL A 1 214 ? 17.947 -7.444 -12.226 1.00 66.69 214 VAL A CA 1
ATOM 1717 C C . VAL A 1 214 ? 16.623 -7.800 -12.914 1.00 66.69 214 VAL A C 1
ATOM 1719 O O . VAL A 1 214 ? 15.559 -7.465 -12.400 1.00 66.69 214 VAL A O 1
ATOM 1722 N N . ALA A 1 215 ? 16.665 -8.458 -14.077 1.00 62.16 215 ALA A N 1
ATOM 1723 C CA . ALA A 1 215 ? 15.469 -8.782 -14.862 1.00 62.16 215 ALA A CA 1
ATOM 1724 C C . ALA A 1 215 ? 14.746 -10.081 -14.437 1.00 62.16 215 ALA A C 1
ATOM 1726 O O . ALA A 1 215 ? 13.655 -10.348 -14.948 1.00 62.16 215 ALA A O 1
ATOM 1727 N N . PHE A 1 216 ? 15.342 -10.890 -13.553 1.00 55.06 216 PHE A N 1
ATOM 1728 C CA . PHE A 1 216 ? 14.820 -12.180 -13.073 1.00 55.06 216 PHE A CA 1
ATOM 1729 C C . PHE A 1 216 ? 14.684 -12.198 -11.548 1.00 55.06 216 PHE A C 1
ATOM 1731 O O . PHE A 1 216 ? 13.779 -12.920 -11.066 1.00 55.06 216 PHE A O 1
#